Protein AF-0000000078791748 (afdb_homodimer)

Foldseek 3Di:
DDDVVVVVVVVVVVVVVVVVVVVCVVLVQFPCDDDDDRPRCVVSVCPPLVVCQQQAFCLVQFAAAAEDEQAAFLVRVVVSCVVVVHQKYFYAYPVQFTFFMGGPVQSVVCVPVPDDRRGGSNVSTGGPPPAAAAARSHHLVNVLVVCVVSVHFKHFHAHDPPGRHGGGMDGPVSSVVVVCVSVPD/DDDVVVVVVVVVVVVVVVVVVVCCVVLVQFPPDDDDDRPRCVVSVCPPLVVCQQQAFCLVQFAAAAEDEQAAFLVNVVVSCVVVVHQKYFYAYPVQFTFFMGGPVQSVVCVPVPDDRRGGSNVSTGGPPPAAAAARSHHLVNVLVVCVVSVHFKHFHAHDPPGRHGGGMDGPVSSVVVVCVSVPD

Nearest PDB structures (foldseek):
  3fv6-assembly1_B  TM=9.051E-01  e=1.891E-16  Bacillus subtilis
  3fhm-assembly2_B  TM=8.777E-01  e=1.687E-08  Agrobacterium fabrum str. C58
  3fhm-assembly2_C  TM=8.710E-01  e=1.472E-08  Agrobacterium fabrum str. C58
  1xkf-assembly1_B-2  TM=7.994E-01  e=4.629E-09  Mycobacterium tuberculosis
  1pvm-assembly1_A  TM=7.786E-01  e=3.112E-08  Thermoplasma acidophilum DSM 1728

InterPro domains:
  IPR000644 CBS domain [PF00571] (65-111)
  IPR000644 CBS domain [PF00571] (125-180)
  IPR000644 CBS domain [PS51371] (58-117)
  IPR000644 CBS domain [PS51371] (125-185)
  IPR000644 CBS domain [SM00116] (64-112)
  IPR000644 CBS domain [SM00116] (130-180)
  IPR013196 Helix-turn-helix, type 11 [PF08279] (2-38)
  IPR046342 CBS domain superfamily [G3DSA:3.10.580.10] (42-184)
  IPR046342 CBS domain superfamily [SSF54631] (54-181)
  IPR051257 Diverse Function CBS-Domain-Containing Protein [PTHR43080] (67-179)

Organism: Lacticaseibacillus rhamnosus (strain LMS2-1) (NCBI:txid525361)

Structure (mmCIF, N/CA/C/O backbone):
data_AF-0000000078791748-model_v1
#
loop_
_entity.id
_entity.type
_entity.pdbx_description
1 polymer 'CBS domain protein'
#
loop_
_atom_site.group_PDB
_atom_site.id
_atom_site.type_symbol
_atom_site.label_atom_id
_atom_site.label_alt_id
_atom_site.label_comp_id
_atom_site.label_asym_id
_atom_site.label_entity_id
_atom_site.label_seq_id
_atom_site.pdbx_PDB_ins_code
_atom_site.Cartn_x
_atom_site.Cartn_y
_atom_site.Cartn_z
_atom_site.occupancy
_atom_site.B_iso_or_equiv
_atom_site.auth_seq_id
_atom_site.auth_comp_id
_atom_site.auth_asym_id
_atom_site.auth_atom_id
_atom_site.pdbx_PDB_model_num
ATOM 1 N N . MET A 1 1 ? 9.703 60.875 47.125 1 31.23 1 MET A N 1
ATOM 2 C CA . MET A 1 1 ? 9.766 59.469 46.781 1 31.23 1 MET A CA 1
ATOM 3 C C . MET A 1 1 ? 9.117 59.219 45.438 1 31.23 1 MET A C 1
ATOM 5 O O . MET A 1 1 ? 8.672 58.094 45.156 1 31.23 1 MET A O 1
ATOM 9 N N . THR A 1 2 ? 9.062 60.281 44.469 1 29.27 2 THR A N 1
ATOM 10 C CA . THR A 1 2 ? 8.156 60.75 43.406 1 29.27 2 THR A CA 1
ATOM 11 C C . THR A 1 2 ? 8.281 59.906 42.156 1 29.27 2 THR A C 1
ATOM 13 O O . THR A 1 2 ? 7.406 59.094 41.875 1 29.27 2 THR A O 1
ATOM 16 N N . GLY A 1 3 ? 8.508 60.438 41.031 1 33.75 3 GLY A N 1
ATOM 17 C CA . GLY A 1 3 ? 8.297 60.312 39.594 1 33.75 3 GLY A CA 1
ATOM 18 C C . GLY A 1 3 ? 9.188 59.25 38.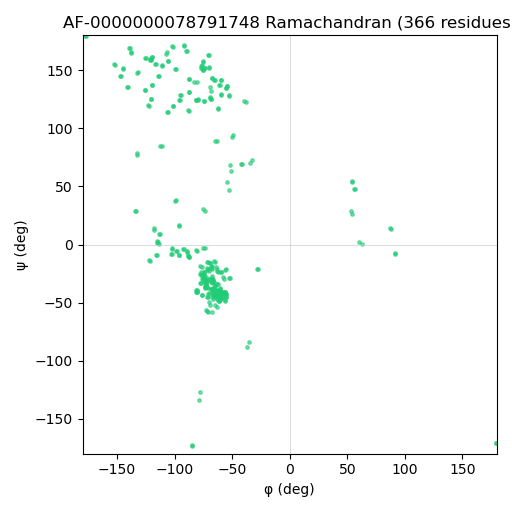969 1 33.75 3 GLY A C 1
ATOM 19 O O . GLY A 1 3 ? 8.922 58.812 37.844 1 33.75 3 GLY A O 1
ATOM 20 N N . GLU A 1 4 ? 10.359 58.969 39.531 1 38.94 4 GLU A N 1
ATOM 21 C CA . GLU A 1 4 ? 11.383 58.156 38.906 1 38.94 4 GLU A CA 1
ATOM 22 C C . GLU A 1 4 ? 11.047 56.656 39 1 38.94 4 GLU A C 1
ATOM 24 O O . GLU A 1 4 ? 11.578 55.844 38.281 1 38.94 4 GLU A O 1
ATOM 29 N N . MET A 1 5 ? 10.227 56.25 40.031 1 37.38 5 MET A N 1
ATOM 30 C CA . MET A 1 5 ? 9.977 54.812 40.219 1 37.38 5 MET A CA 1
ATOM 31 C C . MET A 1 5 ? 8.977 54.312 39.188 1 37.38 5 MET A C 1
ATOM 33 O O . MET A 1 5 ? 8.945 53.094 38.906 1 37.38 5 MET A O 1
ATOM 37 N N . LEU A 1 6 ? 8.125 55.25 38.719 1 35.69 6 LEU A N 1
ATOM 38 C CA . LEU A 1 6 ? 7.082 54.75 37.844 1 35.69 6 LEU A CA 1
ATOM 39 C C . LEU A 1 6 ? 7.656 54.406 36.469 1 35.69 6 LEU A C 1
ATOM 41 O O . LEU A 1 6 ? 7.133 53.531 35.75 1 35.69 6 LEU A O 1
ATOM 45 N N . ALA A 1 7 ? 8.797 55.094 36.094 1 38.94 7 ALA A N 1
ATOM 46 C CA . ALA A 1 7 ? 9.305 54.875 34.75 1 38.94 7 ALA A CA 1
ATOM 47 C C . ALA A 1 7 ? 9.953 53.5 34.594 1 38.94 7 ALA A C 1
ATOM 49 O O . ALA A 1 7 ? 9.891 52.906 33.531 1 38.94 7 ALA A O 1
ATOM 50 N N . THR A 1 8 ? 10.508 53.031 35.75 1 37.91 8 THR A N 1
ATOM 51 C CA . THR A 1 8 ? 11.242 51.781 35.594 1 37.91 8 THR A CA 1
ATOM 52 C C . THR A 1 8 ? 10.289 50.594 35.375 1 37.91 8 THR A C 1
ATOM 54 O O . THR A 1 8 ? 10.641 49.625 34.719 1 37.91 8 THR A O 1
ATOM 57 N N . GLN A 1 9 ? 9.125 50.75 35.969 1 36.44 9 GLN A N 1
ATOM 58 C CA . GLN A 1 9 ? 8.203 49.625 35.812 1 36.44 9 GLN A CA 1
ATOM 59 C C . GLN A 1 9 ? 7.598 49.594 34.406 1 36.44 9 GLN A C 1
ATOM 61 O O . GLN A 1 9 ? 7.277 48.5 33.875 1 36.44 9 GLN A O 1
ATOM 66 N N . LEU A 1 10 ? 7.469 50.844 33.812 1 35.91 10 LEU A N 1
ATOM 67 C CA . LEU A 1 10 ? 6.82 50.844 32.5 1 35.91 10 LEU A CA 1
ATOM 68 C C . LEU A 1 10 ? 7.762 50.312 31.422 1 35.91 10 LEU A C 1
ATOM 70 O O . LEU A 1 10 ? 7.312 49.875 30.375 1 35.91 10 LEU A O 1
ATOM 74 N N . LYS A 1 11 ? 9.109 50.5 31.609 1 35.03 11 LYS A N 1
ATOM 75 C CA . LYS A 1 11 ? 10.016 50.031 30.578 1 35.03 11 LYS A CA 1
ATOM 76 C C . LYS A 1 11 ? 10.031 48.5 30.516 1 35.03 11 LYS A C 1
ATOM 78 O O . LYS A 1 11 ? 10.43 47.906 29.516 1 35.03 11 LYS A O 1
ATOM 83 N N . ILE A 1 12 ? 9.812 47.938 31.703 1 35.72 12 ILE A N 1
ATOM 84 C CA . ILE A 1 12 ? 9.883 46.469 31.672 1 35.72 12 ILE A CA 1
ATOM 85 C C . ILE A 1 12 ? 8.695 45.906 30.891 1 35.72 12 ILE A C 1
ATOM 87 O O . ILE A 1 12 ? 8.805 44.875 30.219 1 35.72 12 ILE A O 1
ATOM 91 N N . SER A 1 13 ? 7.562 46.75 31 1 33.28 13 SER A N 1
ATOM 92 C CA . SER A 1 13 ? 6.391 46.156 30.359 1 33.28 13 SER A CA 1
ATOM 93 C C . SER A 1 13 ? 6.508 46.188 28.844 1 33.28 13 SER A C 1
ATOM 95 O O . SER A 1 13 ? 6.004 45.312 28.141 1 33.28 13 SER A O 1
ATOM 97 N N . LEU A 1 14 ? 7.172 47.25 28.359 1 33.5 14 LEU A N 1
ATOM 98 C CA . LEU A 1 14 ? 7.262 47.344 26.906 1 33.5 14 LEU A CA 1
ATOM 99 C C . LEU A 1 14 ? 8.242 46.312 26.359 1 33.5 14 LEU A C 1
ATOM 101 O O . LEU A 1 14 ? 8.062 45.812 25.234 1 33.5 14 LEU A O 1
ATOM 105 N N . ALA A 1 15 ? 9.32 46.031 27.047 1 35.62 15 ALA A N 1
ATOM 106 C CA . ALA A 1 15 ? 10.273 45.031 26.578 1 35.62 15 ALA A CA 1
ATOM 107 C C . ALA A 1 15 ? 9.625 43.656 26.516 1 35.62 15 ALA A C 1
ATOM 109 O O . ALA A 1 15 ? 9.93 42.844 25.641 1 35.62 15 ALA A O 1
ATOM 110 N N . THR A 1 16 ? 8.719 43.375 27.438 1 35.44 16 THR A N 1
ATOM 111 C CA . THR A 1 16 ? 8.055 42.062 27.422 1 35.44 16 THR A CA 1
ATOM 112 C C . THR A 1 16 ? 7.047 42 26.281 1 35.44 16 THR A C 1
ATOM 114 O O . THR A 1 16 ? 6.906 40.969 25.641 1 35.44 16 THR A O 1
ATOM 117 N N . ILE A 1 17 ? 6.461 43.219 26.016 1 34.91 17 ILE A N 1
ATOM 118 C CA . ILE A 1 17 ? 5.496 43.219 24.922 1 34.91 17 ILE A CA 1
ATOM 119 C C . ILE A 1 17 ? 6.23 43.094 23.594 1 34.91 17 ILE A C 1
ATOM 121 O O . ILE A 1 17 ? 5.781 42.375 22.688 1 34.91 17 ILE A O 1
ATOM 125 N N . ARG A 1 18 ? 7.418 43.719 23.469 1 37.56 18 ARG A N 1
ATOM 126 C CA . ARG A 1 18 ? 8.164 43.594 22.219 1 37.56 18 ARG A CA 1
ATOM 127 C C . ARG A 1 18 ? 8.68 42.156 22.047 1 37.56 18 ARG A C 1
ATOM 129 O O . ARG A 1 18 ? 8.859 41.688 20.906 1 37.56 18 ARG A O 1
ATOM 136 N N . ALA A 1 19 ? 8.984 41.469 23.156 1 35.47 19 ALA A N 1
ATOM 137 C CA . ALA A 1 19 ? 9.484 40.125 23.031 1 35.47 19 ALA A CA 1
ATOM 138 C C . ALA A 1 19 ? 8.414 39.188 22.469 1 35.47 19 ALA A C 1
ATOM 140 O O . ALA A 1 19 ? 8.719 38.25 21.719 1 35.47 19 ALA A O 1
ATOM 141 N N . ASP A 1 20 ? 7.164 39.5 22.781 1 38.03 20 ASP A N 1
ATOM 142 C CA . ASP A 1 20 ? 6.098 38.656 22.25 1 38.03 20 ASP A CA 1
ATOM 143 C C . ASP A 1 20 ? 5.887 38.906 20.766 1 38.03 20 ASP A C 1
ATOM 145 O O . ASP A 1 20 ? 5.648 37.938 20 1 38.03 20 ASP A O 1
ATOM 149 N N . LEU A 1 21 ? 6.039 40.156 20.312 1 40.28 21 LEU A N 1
ATOM 150 C CA . LEU A 1 21 ? 5.848 40.438 18.891 1 40.28 21 LEU A CA 1
ATOM 151 C C . LEU A 1 21 ? 7.027 39.906 18.078 1 40.28 21 LEU A C 1
ATOM 153 O O . LEU A 1 21 ? 6.859 39.5 16.922 1 40.28 21 LEU A O 1
ATOM 157 N N . ARG A 1 22 ? 8.266 39.969 18.562 1 39.03 22 ARG A N 1
ATOM 158 C CA . ARG A 1 22 ? 9.43 39.438 17.859 1 39.03 22 ARG A CA 1
ATOM 159 C C . ARG A 1 22 ? 9.328 37.906 17.719 1 39.03 22 ARG A C 1
ATOM 161 O O . ARG A 1 22 ? 9.766 37.344 16.703 1 39.03 22 ARG A O 1
ATOM 168 N N . LEU A 1 23 ? 8.758 37.188 18.75 1 39.44 23 LEU A N 1
ATOM 169 C CA . LEU A 1 23 ? 8.57 35.75 18.609 1 39.44 23 LEU A CA 1
ATOM 170 C C . LEU A 1 23 ? 7.543 35.438 17.531 1 39.44 23 LEU A C 1
ATOM 172 O O . LEU A 1 23 ? 7.73 34.5 16.734 1 39.44 23 LEU A O 1
ATOM 176 N N . LEU A 1 24 ? 6.531 36.219 17.422 1 40.06 24 LEU A N 1
ATOM 177 C CA . LEU A 1 24 ? 5.598 36.031 16.312 1 40.06 24 LEU A CA 1
ATOM 178 C C . LEU A 1 24 ? 6.266 36.375 14.984 1 40.06 24 LEU A C 1
ATOM 180 O O . LEU A 1 24 ? 5.992 35.719 13.969 1 40.06 24 LEU A O 1
ATOM 184 N N . THR A 1 25 ? 7.027 37.469 14.789 1 37.94 25 THR A N 1
ATOM 185 C CA . THR A 1 25 ? 7.754 37.781 13.562 1 37.94 25 THR A CA 1
ATOM 186 C C . THR A 1 25 ? 8.82 36.719 13.289 1 37.94 25 THR A C 1
ATOM 188 O O . THR A 1 25 ? 9.078 36.375 12.133 1 37.94 25 THR A O 1
ATOM 191 N N . THR A 1 26 ? 9.547 36.344 14.359 1 39.19 26 THR A N 1
ATOM 192 C CA . THR A 1 26 ? 10.539 35.312 14.109 1 39.19 26 THR A CA 1
ATOM 193 C C . THR A 1 26 ? 9.867 33.969 13.734 1 39.19 26 THR A C 1
ATOM 195 O O . THR A 1 26 ? 10.391 33.219 12.922 1 39.19 26 THR A O 1
ATOM 198 N N . VAL A 1 27 ? 8.812 33.625 14.508 1 41.84 27 VAL A N 1
ATOM 199 C CA . VAL A 1 27 ? 8.203 32.375 14.117 1 41.84 27 VAL A CA 1
ATOM 200 C C . VAL A 1 27 ? 7.371 32.562 12.852 1 41.84 27 VAL A C 1
ATOM 202 O O . VAL A 1 27 ? 6.711 31.641 12.383 1 41.84 27 VAL A O 1
ATOM 205 N N . GLY A 1 28 ? 7.77 33.562 11.906 1 38.94 28 GLY A N 1
ATOM 206 C CA . GLY A 1 28 ? 7.297 33.844 10.555 1 38.94 28 GLY A CA 1
ATOM 207 C C . GLY A 1 28 ? 5.82 34.188 10.5 1 38.94 28 GLY A C 1
ATOM 208 O O . GLY A 1 28 ? 5.199 34.094 9.438 1 38.94 28 GLY A O 1
ATOM 209 N N . ILE A 1 29 ? 5.199 34.219 11.656 1 42.88 29 ILE A N 1
ATOM 210 C CA . ILE A 1 29 ? 3.764 34.469 11.586 1 42.88 29 ILE A CA 1
ATOM 211 C C . ILE A 1 29 ? 3.512 35.906 11.148 1 42.88 29 ILE A C 1
ATOM 213 O O . ILE A 1 29 ? 2.582 36.156 10.383 1 42.88 29 ILE A O 1
ATOM 217 N N . LEU A 1 30 ? 4.027 36.812 11.695 1 34.88 30 LEU A N 1
ATOM 218 C CA . LEU A 1 30 ? 3.676 38.219 11.422 1 34.88 30 LEU A CA 1
ATOM 219 C C . LEU A 1 30 ? 4.82 38.938 10.719 1 34.88 30 LEU A C 1
ATOM 221 O O . LEU A 1 30 ? 5.973 38.844 11.148 1 34.88 30 LEU A O 1
ATOM 225 N N . ASP A 1 31 ? 4.953 38.844 9.281 1 38.06 31 ASP A N 1
ATOM 226 C CA . ASP A 1 31 ? 5.84 39.812 8.656 1 38.06 31 ASP A CA 1
ATOM 227 C C . ASP A 1 31 ? 5.312 41.25 8.859 1 38.06 31 ASP A C 1
ATOM 229 O O . ASP A 1 31 ? 4.172 41.562 8.508 1 38.06 31 ASP A O 1
ATOM 233 N N . ALA A 1 32 ? 5.676 41.781 9.836 1 34.94 32 ALA A N 1
ATOM 234 C CA . ALA A 1 32 ? 5.328 43.156 10.148 1 34.94 32 ALA A CA 1
ATOM 235 C C . ALA A 1 32 ? 5.645 44.094 8.977 1 34.94 32 ALA A C 1
ATOM 237 O O . ALA A 1 32 ? 6.812 44.344 8.664 1 34.94 32 ALA A O 1
ATOM 238 N N . ARG A 1 33 ? 4.996 43.969 7.723 1 38.34 33 ARG A N 1
ATOM 239 C CA . ARG A 1 33 ? 5.281 45.156 6.91 1 38.34 33 ARG A CA 1
ATOM 240 C C . ARG A 1 33 ? 4.605 46.406 7.488 1 38.34 33 ARG A C 1
ATOM 242 O O . ARG A 1 33 ? 3.541 46.281 8.109 1 38.34 33 ARG A O 1
ATOM 249 N N . PRO A 1 34 ? 5.25 47.5 7.645 1 34.22 34 PRO A N 1
ATOM 250 C CA . PRO A 1 34 ? 4.73 48.75 8.195 1 34.22 34 PRO A CA 1
ATOM 251 C C . PRO A 1 34 ? 3.273 49 7.816 1 34.22 34 PRO A C 1
ATOM 253 O O . PRO A 1 34 ? 2.461 49.375 8.672 1 34.22 34 PRO A O 1
ATOM 256 N N . LYS A 1 35 ? 2.992 49.562 6.652 1 35.81 35 LYS A N 1
ATOM 257 C CA . LYS A 1 35 ? 1.762 50.281 6.359 1 35.81 35 LYS A CA 1
ATOM 258 C C . LYS A 1 35 ? 0.569 49.344 6.27 1 35.81 35 LYS A C 1
ATOM 260 O O . LYS A 1 35 ? -0.583 49.781 6.285 1 35.81 35 LYS A O 1
ATOM 265 N N . VAL A 1 36 ? 0.631 48.344 5.363 1 36.31 36 VAL A N 1
ATOM 266 C CA . VAL A 1 36 ? -0.589 47.719 4.879 1 36.31 36 VAL A CA 1
ATOM 267 C C . VAL A 1 36 ? -1.131 46.75 5.938 1 36.31 36 VAL A C 1
ATOM 269 O O . VAL A 1 36 ? -0.394 46.344 6.824 1 36.31 36 VAL A O 1
ATOM 272 N N . GLY A 1 37 ? -2.512 46.5 5.938 1 30.31 37 GLY A N 1
ATOM 273 C CA . GLY A 1 37 ? -3.432 45.656 6.691 1 30.31 37 GLY A CA 1
ATOM 274 C C . GLY A 1 37 ? -2.854 44.281 7.035 1 30.31 37 GLY A C 1
ATOM 275 O O . GLY A 1 37 ? -1.895 43.844 6.406 1 30.31 37 GLY A O 1
ATOM 276 N N . TYR A 1 38 ? -2.834 44 8.289 1 33.66 38 TYR A N 1
ATOM 277 C CA . TYR A 1 38 ? -2.432 42.719 8.883 1 33.66 38 TYR A CA 1
ATOM 278 C C . TYR A 1 38 ? -2.982 41.562 8.078 1 33.66 38 TYR A C 1
ATOM 280 O O . TYR A 1 38 ? -4.199 41.406 7.922 1 33.66 38 TYR A O 1
ATOM 288 N N . ALA A 1 39 ? -2.436 41.375 6.848 1 32.38 39 ALA A N 1
ATOM 289 C CA . ALA A 1 39 ? -2.852 40.156 6.18 1 32.38 39 ALA A CA 1
ATOM 290 C C . ALA A 1 39 ? -2.688 38.938 7.102 1 32.38 39 ALA A C 1
ATOM 292 O O . ALA A 1 39 ? -1.618 38.719 7.68 1 32.38 39 ALA A O 1
ATOM 293 N N . TYR A 1 40 ? -3.789 38.594 7.832 1 33.84 40 TYR A N 1
ATOM 294 C CA . TYR A 1 40 ? -3.881 37.344 8.57 1 33.84 40 TYR A CA 1
ATOM 295 C C . TYR A 1 40 ? -3.168 36.219 7.832 1 33.84 40 TYR A C 1
ATOM 297 O O . TYR A 1 40 ? -3.549 35.875 6.715 1 33.84 40 TYR A O 1
ATOM 305 N N . GLN A 1 41 ? -1.93 36.25 7.77 1 35.53 41 GLN A N 1
ATOM 306 C CA . GLN A 1 41 ? -1.266 35.062 7.215 1 35.53 41 GLN A CA 1
ATOM 307 C C . GLN A 1 41 ? -1.69 33.812 7.945 1 35.53 41 GLN A C 1
ATOM 309 O O . GLN A 1 41 ? -1.223 33.531 9.055 1 35.53 41 GLN A O 1
ATOM 314 N N . GLY A 1 42 ? -2.965 33.531 8.062 1 38.56 42 GLY A N 1
ATOM 315 C CA . GLY A 1 42 ? -3.453 32.219 8.445 1 38.56 42 GLY A CA 1
ATOM 316 C C . GLY A 1 42 ? -2.504 31.094 8.07 1 38.56 42 GLY A C 1
ATOM 317 O O . GLY A 1 42 ? -2.719 29.938 8.453 1 38.56 42 GLY A O 1
ATOM 318 N N . ALA A 1 43 ? -1.645 31.359 7.125 1 40.03 43 ALA A N 1
ATOM 319 C CA . ALA A 1 43 ? -0.771 30.297 6.633 1 40.03 43 ALA A CA 1
ATOM 320 C C . ALA A 1 43 ? 0.367 30.016 7.613 1 40.03 43 ALA A C 1
ATOM 322 O O . ALA A 1 43 ? 1.028 28.984 7.535 1 40.03 43 ALA A O 1
ATOM 323 N N . SER A 1 44 ? 0.715 30.828 8.492 1 40.56 44 SER A N 1
ATOM 324 C CA . SER A 1 44 ? 1.966 30.656 9.219 1 40.56 44 SER A CA 1
ATOM 325 C C . SER A 1 44 ? 1.812 29.625 10.344 1 40.56 44 SER A C 1
ATOM 327 O O . SER A 1 44 ? 2.779 28.969 10.719 1 40.56 44 SER A O 1
ATOM 329 N N . VAL A 1 45 ? 0.715 29.594 11.062 1 40.31 45 VAL A N 1
ATOM 330 C CA . VAL A 1 45 ? 0.589 28.625 12.148 1 40.31 45 VAL A CA 1
ATOM 331 C C . VAL A 1 45 ? 0.786 27.219 11.602 1 40.31 45 VAL A C 1
ATOM 333 O O . VAL A 1 45 ? 1.004 26.266 12.359 1 40.31 45 VAL A O 1
ATOM 336 N N . LEU A 1 46 ? 0.441 27 10.344 1 45.84 46 LEU A N 1
ATOM 337 C CA . LEU A 1 46 ? 0.706 25.703 9.758 1 45.84 46 LEU A CA 1
ATOM 338 C C . LEU A 1 46 ? 2.186 25.344 9.859 1 45.84 46 LEU A C 1
ATOM 340 O O . LEU A 1 46 ? 2.547 24.156 9.883 1 45.84 46 LEU A O 1
ATOM 344 N N . SER A 1 47 ? 3.053 26.312 10.016 1 47.69 47 SER A N 1
ATOM 345 C CA . SER A 1 47 ? 4.473 26.141 9.734 1 47.69 47 SER A CA 1
ATOM 346 C C . SER A 1 47 ? 5.184 25.453 10.891 1 47.69 47 SER A C 1
ATOM 348 O O . SER A 1 47 ? 6.062 24.609 10.672 1 47.69 47 SER A O 1
ATOM 350 N N . VAL A 1 48 ? 4.824 25.797 12.125 1 47.06 48 VAL A N 1
ATOM 351 C CA . VAL A 1 48 ? 5.691 25.312 13.195 1 47.06 48 VAL A CA 1
ATOM 352 C C . VAL A 1 48 ? 5.488 23.812 13.375 1 47.06 48 VAL A C 1
ATOM 354 O O . VAL A 1 48 ? 6.457 23.047 13.438 1 47.06 48 VAL A O 1
ATOM 357 N N . ASP A 1 49 ? 4.137 23.438 13.641 1 51.06 49 ASP A N 1
ATOM 358 C CA . ASP A 1 49 ? 3.893 22.031 13.953 1 51.06 49 ASP A CA 1
ATOM 359 C C . ASP A 1 49 ? 4.16 21.141 12.734 1 51.06 49 ASP A C 1
ATOM 361 O O . ASP A 1 49 ? 4.691 20.047 12.867 1 51.06 49 ASP A O 1
ATOM 365 N N . ASN A 1 50 ? 3.986 21.766 11.602 1 58.06 50 ASN A N 1
ATOM 366 C CA . ASN A 1 50 ? 4.418 21.031 10.414 1 58.06 50 ASN A CA 1
ATOM 367 C C . ASN A 1 50 ? 5.941 20.969 10.328 1 58.06 50 ASN A C 1
ATOM 369 O O . ASN A 1 50 ? 6.492 20 9.781 1 58.06 50 ASN A O 1
ATOM 373 N N . ASP A 1 51 ? 6.551 21.922 11.016 1 61.19 51 ASP A N 1
ATOM 374 C CA . ASP A 1 51 ? 8.008 21.891 11.016 1 61.19 51 ASP A CA 1
ATOM 375 C C . ASP A 1 51 ? 8.539 20.641 11.695 1 61.19 51 ASP A C 1
ATOM 377 O O . ASP A 1 51 ? 9.531 20.047 11.25 1 61.19 51 ASP A O 1
ATOM 381 N N . ALA A 1 52 ? 7.812 20.328 12.766 1 64.5 52 ALA A N 1
ATOM 382 C CA . ALA A 1 52 ? 8.25 19.109 13.438 1 64.5 52 ALA A CA 1
ATOM 383 C C . ALA A 1 52 ? 8.094 17.891 12.523 1 64.5 52 ALA A C 1
ATOM 385 O O . ALA A 1 52 ? 8.992 17.047 12.445 1 64.5 52 ALA A O 1
ATOM 386 N N . LEU A 1 53 ? 7.047 17.844 11.805 1 69.25 53 LEU A N 1
ATOM 387 C CA . LEU A 1 53 ? 6.855 16.719 10.898 1 69.25 53 LEU A CA 1
ATOM 388 C C . LEU A 1 53 ? 7.887 16.734 9.773 1 69.25 53 LEU A C 1
ATOM 390 O O . LEU A 1 53 ? 8.391 15.688 9.375 1 69.25 53 LEU A O 1
ATOM 394 N N . PHE A 1 54 ? 8.203 17.953 9.492 1 75.44 54 PHE A N 1
ATOM 395 C CA . PHE A 1 54 ? 9.133 18.094 8.375 1 75.44 54 PHE A CA 1
ATOM 396 C C . PHE A 1 54 ? 10.547 17.703 8.789 1 75.44 54 PHE A C 1
ATOM 398 O O . PHE A 1 54 ? 11.328 17.234 7.969 1 75.44 54 PHE A O 1
ATOM 405 N N . ASN A 1 55 ? 10.781 17.797 10.031 1 86.31 55 ASN A N 1
ATOM 406 C CA . ASN A 1 55 ? 12.18 17.625 10.43 1 86.31 55 ASN A CA 1
ATOM 407 C C . ASN A 1 55 ? 12.375 16.375 11.266 1 86.31 55 ASN A C 1
ATOM 409 O O . ASN A 1 55 ? 13.492 16.047 11.656 1 86.31 55 ASN A O 1
ATOM 413 N N . THR A 1 56 ? 11.367 15.656 11.469 1 93.88 56 THR A N 1
ATOM 414 C CA . THR A 1 56 ? 11.453 14.438 12.273 1 93.88 56 THR A CA 1
ATOM 415 C C . THR A 1 56 ? 12.148 13.328 11.492 1 93.88 56 THR A C 1
ATOM 417 O O . THR A 1 56 ? 11.734 12.992 10.375 1 93.88 56 THR A O 1
ATOM 420 N N . PRO A 1 57 ? 13.234 12.789 12.062 1 97.38 57 PRO A N 1
ATOM 421 C CA . PRO A 1 57 ? 13.906 11.68 11.383 1 97.38 57 PRO A CA 1
ATOM 422 C C . PRO A 1 57 ? 13.094 10.391 11.406 1 97.38 57 PRO A C 1
ATOM 424 O O . PRO A 1 57 ? 12.375 10.133 12.383 1 97.38 57 PRO A O 1
ATOM 427 N N . ILE A 1 58 ? 13.273 9.531 10.406 1 98.06 58 ILE A N 1
ATOM 428 C CA . ILE A 1 58 ? 12.547 8.273 10.336 1 98.06 58 ILE A CA 1
ATOM 429 C C . ILE A 1 58 ? 13.062 7.316 11.414 1 98.06 58 ILE A C 1
ATOM 431 O O . ILE A 1 58 ? 12.414 6.309 11.719 1 98.06 58 ILE A O 1
ATOM 435 N N . ALA A 1 59 ? 14.203 7.605 11.984 1 97.75 59 ALA A N 1
ATOM 436 C CA . ALA A 1 59 ? 14.742 6.805 13.078 1 97.75 59 ALA A CA 1
ATOM 437 C C . ALA A 1 59 ? 13.719 6.625 14.195 1 97.75 59 ALA A C 1
ATOM 439 O O . ALA A 1 59 ? 13.695 5.594 14.867 1 97.75 59 ALA A O 1
ATOM 440 N N . LYS A 1 60 ? 12.836 7.555 14.367 1 96.69 60 LYS A N 1
ATOM 441 C CA . LYS A 1 60 ? 11.844 7.547 15.438 1 96.69 60 LYS A CA 1
ATOM 442 C C . LYS A 1 60 ? 10.781 6.48 15.195 1 96.69 60 LYS A C 1
ATOM 444 O O . LYS A 1 60 ? 10.086 6.062 16.125 1 96.69 60 LYS A O 1
ATOM 449 N N . ILE A 1 61 ? 10.656 6.062 13.938 1 97.62 61 ILE A N 1
ATOM 450 C CA . ILE A 1 61 ? 9.578 5.117 13.656 1 97.62 61 ILE A CA 1
ATOM 451 C C . ILE A 1 61 ? 10.117 3.975 12.797 1 97.62 61 ILE A C 1
ATOM 453 O O . ILE A 1 61 ? 9.383 3.414 11.977 1 97.62 61 ILE A O 1
ATOM 457 N N . LEU A 1 62 ? 11.312 3.658 12.898 1 97.75 62 LEU A N 1
ATOM 458 C CA . LEU A 1 62 ? 11.977 2.619 12.125 1 97.75 62 LEU A CA 1
ATOM 459 C C . LEU A 1 62 ? 11.406 1.244 12.453 1 97.75 62 LEU A C 1
ATOM 461 O O . LEU A 1 62 ? 11.133 0.944 13.617 1 97.75 62 LEU A O 1
ATOM 465 N N . LEU A 1 63 ? 11.281 0.418 11.43 1 98.19 63 LEU A N 1
ATOM 466 C CA . LEU A 1 63 ? 10.844 -0.964 11.602 1 98.19 63 LEU A CA 1
ATOM 467 C C . LEU A 1 63 ? 11.992 -1.932 11.312 1 98.19 63 LEU A C 1
ATOM 469 O O . LEU A 1 63 ? 12.898 -1.61 10.547 1 98.19 63 LEU A O 1
ATOM 473 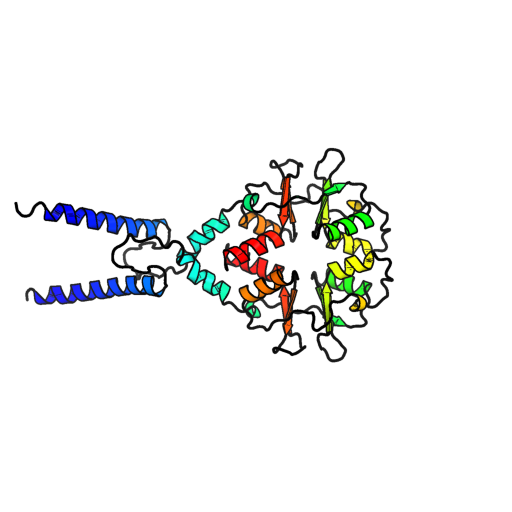N N . PRO A 1 64 ? 11.938 -3.07 11.891 1 97.38 64 PRO A N 1
ATOM 474 C CA . PRO A 1 64 ? 12.922 -4.082 11.508 1 97.38 64 PRO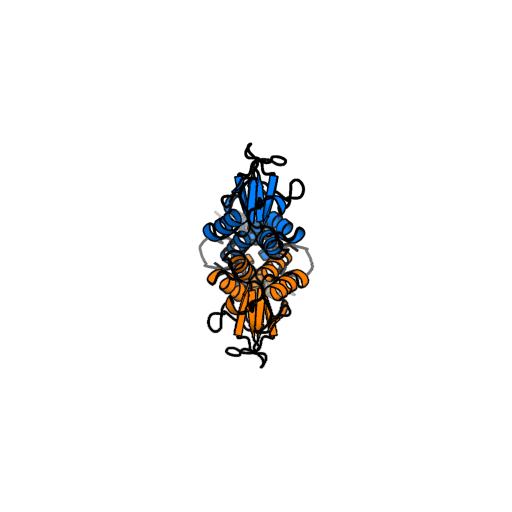 A CA 1
ATOM 475 C C . PRO A 1 64 ? 12.742 -4.574 10.078 1 97.38 64 PRO A C 1
ATOM 477 O O . PRO A 1 64 ? 11.609 -4.711 9.609 1 97.38 64 PRO A O 1
ATOM 480 N N . PRO A 1 65 ? 13.766 -4.836 9.422 1 96.06 65 PRO A N 1
ATOM 481 C CA . PRO A 1 65 ? 13.641 -5.359 8.055 1 96.06 65 PRO A CA 1
ATOM 482 C C . PRO A 1 65 ? 13.195 -6.816 8.023 1 96.06 65 PRO A C 1
ATOM 484 O O . PRO A 1 65 ? 13.367 -7.543 9.008 1 96.06 65 PRO A O 1
ATOM 487 N N . THR A 1 66 ? 12.555 -7.215 7.031 1 98.25 66 THR A N 1
ATOM 488 C CA . THR A 1 66 ? 12.266 -8.609 6.73 1 98.25 66 THR A CA 1
ATOM 489 C C . THR A 1 66 ? 13.125 -9.102 5.566 1 98.25 66 THR A C 1
ATOM 491 O O . THR A 1 66 ? 12.93 -8.688 4.426 1 98.25 66 THR A O 1
ATOM 494 N N . GLU A 1 67 ? 13.984 -10.016 5.867 1 98.44 67 GLU A N 1
ATOM 495 C CA . GLU A 1 67 ? 15.031 -10.359 4.906 1 98.44 67 GLU A CA 1
ATOM 496 C C . GLU A 1 67 ? 14.891 -11.812 4.445 1 98.44 67 GLU A C 1
ATOM 498 O O . GLU A 1 67 ? 14.344 -12.648 5.164 1 98.44 67 GLU A O 1
ATOM 503 N N . ILE A 1 68 ? 15.398 -12.086 3.285 1 98.69 68 ILE A N 1
ATOM 504 C CA . ILE A 1 68 ? 15.531 -13.445 2.773 1 98.69 68 ILE A CA 1
ATOM 505 C C . ILE A 1 68 ? 16.891 -13.609 2.096 1 98.69 68 ILE A C 1
ATOM 507 O O . ILE A 1 68 ? 17.578 -12.617 1.812 1 98.69 68 ILE A O 1
ATOM 511 N N . LYS A 1 69 ? 17.188 -14.836 1.903 1 98.44 69 LYS A N 1
ATOM 512 C CA . LYS A 1 69 ? 18.422 -15.156 1.18 1 98.44 69 LYS A CA 1
ATOM 513 C C . LYS A 1 69 ? 18.172 -15.234 -0.323 1 98.44 69 LYS A C 1
ATOM 515 O O . LYS A 1 69 ? 17.031 -15.352 -0.76 1 98.44 69 LYS A O 1
ATOM 520 N N . LEU A 1 70 ? 19.25 -15.242 -1.044 1 98.12 70 LEU A N 1
ATOM 521 C CA . LEU A 1 70 ? 19.203 -15.328 -2.5 1 98.12 70 LEU A CA 1
ATOM 522 C C . LEU A 1 70 ? 18.578 -16.641 -2.941 1 98.12 70 LEU A C 1
ATOM 524 O O . LEU A 1 70 ? 17.969 -16.719 -4.008 1 98.12 70 LEU A O 1
ATOM 528 N N . THR A 1 71 ? 18.609 -17.641 -2.105 1 97.19 71 THR A N 1
ATOM 529 C CA . THR A 1 71 ? 18.219 -18.984 -2.492 1 97.19 71 THR A CA 1
ATOM 530 C C . THR A 1 71 ? 16.781 -19.281 -2.057 1 97.19 71 THR A C 1
ATOM 532 O O . THR A 1 71 ? 16.234 -20.344 -2.363 1 97.19 71 THR A O 1
ATOM 535 N N . THR A 1 72 ? 16.203 -18.359 -1.337 1 97.5 72 THR A N 1
ATOM 536 C CA . THR A 1 72 ? 14.836 -18.562 -0.858 1 97.5 72 THR A CA 1
ATOM 537 C C . THR A 1 72 ? 13.875 -18.75 -2.027 1 97.5 72 THR A C 1
ATOM 539 O O . THR A 1 72 ? 13.891 -17.984 -2.984 1 97.5 72 THR A O 1
ATOM 542 N N . SER A 1 73 ? 13.062 -19.797 -2.014 1 95.06 73 SER A N 1
ATOM 543 C CA . SER A 1 73 ? 12.117 -20.062 -3.092 1 95.06 73 SER A CA 1
ATOM 544 C C . SER A 1 73 ? 10.984 -19.047 -3.098 1 95.06 73 SER A C 1
ATOM 546 O O . SER A 1 73 ? 10.734 -18.391 -2.086 1 95.06 73 SER A O 1
ATOM 548 N N . MET A 1 74 ? 10.273 -18.953 -4.195 1 94.38 74 MET A N 1
ATOM 549 C CA . MET A 1 74 ? 9.117 -18.062 -4.297 1 94.38 74 MET A CA 1
ATOM 550 C C . MET A 1 74 ? 8.039 -18.469 -3.293 1 94.38 74 MET A C 1
ATOM 552 O O . MET A 1 74 ? 7.426 -17.594 -2.664 1 94.38 74 MET A O 1
ATOM 556 N N . GLU A 1 75 ? 7.824 -19.734 -3.17 1 92.38 75 GLU A N 1
ATOM 557 C CA . GLU A 1 75 ? 6.832 -20.219 -2.213 1 92.38 75 GLU A CA 1
ATOM 558 C C . GLU A 1 75 ? 7.176 -19.781 -0.792 1 92.38 75 GLU A C 1
ATOM 560 O O . GLU A 1 75 ? 6.309 -19.297 -0.066 1 92.38 75 GLU A O 1
ATOM 565 N N . GLU A 1 76 ? 8.414 -19.938 -0.404 1 95.5 76 GLU A N 1
ATOM 566 C CA . GLU A 1 76 ? 8.859 -19.516 0.924 1 95.5 76 GLU A CA 1
ATOM 567 C C . GLU A 1 76 ? 8.781 -18.016 1.09 1 95.5 76 GLU A C 1
ATOM 569 O O . GLU A 1 76 ? 8.445 -17.516 2.168 1 95.5 76 GLU A O 1
ATOM 574 N N . ALA A 1 77 ? 9.148 -17.312 0.041 1 97.06 77 ALA A N 1
ATOM 575 C CA . ALA A 1 77 ? 9.086 -15.852 0.073 1 97.06 77 ALA A CA 1
ATOM 576 C C . ALA A 1 77 ? 7.656 -15.375 0.319 1 97.06 77 ALA A C 1
ATOM 578 O O . ALA A 1 77 ? 7.426 -14.508 1.17 1 97.06 77 ALA A O 1
ATOM 579 N N . VAL A 1 78 ? 6.691 -15.961 -0.379 1 95.38 78 VAL A N 1
ATOM 580 C CA . VAL A 1 78 ? 5.289 -15.594 -0.221 1 95.38 78 VAL A CA 1
ATOM 581 C C . VAL A 1 78 ? 4.828 -15.914 1.197 1 95.38 78 VAL A C 1
ATOM 583 O O . VAL A 1 78 ? 4.152 -15.102 1.836 1 95.38 78 VAL A O 1
ATOM 586 N N . THR A 1 79 ? 5.203 -17.062 1.646 1 95.06 79 THR A N 1
ATOM 587 C CA . THR A 1 79 ? 4.863 -17.469 3.006 1 95.06 79 THR A CA 1
ATOM 588 C C . THR A 1 79 ? 5.406 -16.469 4.02 1 95.06 79 THR A C 1
ATOM 590 O O . THR A 1 79 ? 4.695 -16.062 4.941 1 95.06 79 THR A O 1
ATOM 593 N 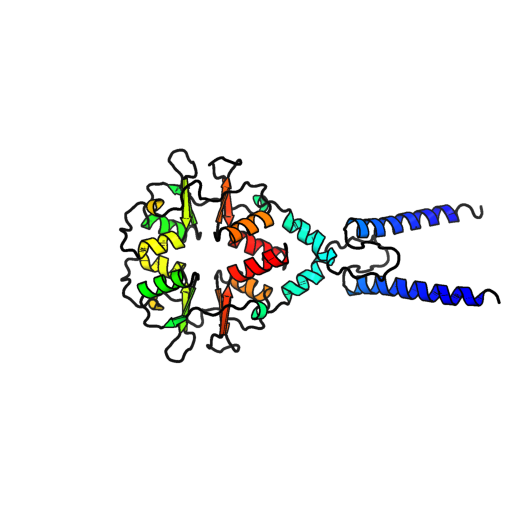N . LYS A 1 80 ? 6.613 -16.062 3.828 1 97.44 80 LYS A N 1
ATOM 594 C CA . LYS A 1 80 ? 7.238 -15.102 4.734 1 97.44 80 LYS A CA 1
ATOM 595 C C . LYS A 1 80 ? 6.543 -13.742 4.672 1 97.44 80 LYS A C 1
ATOM 597 O O . LYS A 1 80 ? 6.348 -13.094 5.699 1 97.44 80 LYS A O 1
ATOM 602 N N . LEU A 1 81 ? 6.18 -13.328 3.479 1 97.31 81 LEU A N 1
ATOM 603 C CA . LEU A 1 81 ? 5.449 -12.078 3.316 1 97.31 81 LEU A CA 1
ATOM 604 C C . LEU A 1 81 ? 4.176 -12.086 4.16 1 97.31 81 LEU A C 1
ATOM 606 O O . LEU A 1 81 ? 3.896 -11.117 4.875 1 97.31 81 LEU A O 1
ATOM 610 N N . PHE A 1 82 ? 3.463 -13.141 4.125 1 95.19 82 PHE A N 1
ATOM 611 C CA . PHE A 1 82 ? 2.178 -13.219 4.809 1 95.19 82 PHE A CA 1
ATOM 612 C C . PHE A 1 82 ? 2.373 -13.391 6.309 1 95.19 82 PHE A C 1
ATOM 614 O O . PHE A 1 82 ? 1.682 -12.75 7.105 1 95.19 82 PHE A O 1
ATOM 621 N N . LEU A 1 83 ? 3.328 -14.281 6.703 1 96.25 83 LEU A N 1
ATOM 622 C CA . LEU A 1 83 ? 3.59 -14.523 8.117 1 96.25 83 LEU A CA 1
ATOM 623 C C . LEU A 1 83 ? 4.051 -13.242 8.805 1 96.25 83 LEU A C 1
ATOM 625 O O . LEU A 1 83 ? 3.623 -12.953 9.93 1 96.25 83 LEU A O 1
ATOM 629 N N . ALA A 1 84 ? 4.875 -12.469 8.125 1 97.12 84 ALA A N 1
ATOM 630 C CA . ALA A 1 84 ? 5.426 -11.25 8.711 1 97.12 84 ALA A CA 1
ATOM 631 C C . ALA A 1 84 ? 4.496 -10.062 8.484 1 97.12 84 ALA A C 1
ATOM 633 O O . ALA A 1 84 ? 4.699 -8.992 9.055 1 97.12 84 ALA A O 1
ATOM 634 N N . ASP A 1 85 ? 3.455 -10.227 7.621 1 95.38 85 ASP A N 1
ATOM 635 C CA . ASP A 1 85 ? 2.506 -9.188 7.246 1 95.38 85 ASP A CA 1
ATOM 636 C C . ASP A 1 85 ? 3.229 -7.945 6.727 1 95.38 85 ASP A C 1
ATOM 638 O O . ASP A 1 85 ? 3.008 -6.84 7.223 1 95.38 85 ASP A O 1
ATOM 642 N N . VAL A 1 86 ? 4.066 -8.219 5.73 1 96.94 86 VAL A N 1
ATOM 643 C CA . VAL A 1 86 ? 4.805 -7.133 5.102 1 96.94 86 VAL A CA 1
ATOM 644 C C . VAL A 1 86 ? 4.562 -7.148 3.594 1 96.94 86 VAL A C 1
ATOM 646 O O . VAL A 1 86 ? 4.152 -8.172 3.035 1 96.94 86 VAL A O 1
ATOM 649 N N . GLY A 1 87 ? 4.844 -5.977 2.932 1 96.38 87 GLY A N 1
ATOM 650 C CA . GLY A 1 87 ? 4.605 -5.844 1.503 1 96.38 87 GLY A CA 1
ATOM 651 C C . GLY A 1 87 ? 5.844 -6.098 0.664 1 96.38 87 GLY A C 1
ATOM 652 O O . GLY A 1 87 ? 5.762 -6.172 -0.564 1 96.38 87 GLY A O 1
ATOM 653 N N . SER A 1 88 ? 6.992 -6.211 1.369 1 97.88 88 SER A N 1
ATOM 654 C CA . SER A 1 88 ? 8.227 -6.422 0.627 1 97.88 88 SER A CA 1
ATOM 655 C C . SER A 1 88 ? 9.25 -7.18 1.466 1 97.88 88 SER A C 1
ATOM 657 O O . SER A 1 88 ? 9.156 -7.215 2.695 1 97.88 88 SER A O 1
ATOM 659 N N . LEU A 1 89 ? 10.133 -7.852 0.782 1 98.75 89 LEU A N 1
ATOM 660 C CA . LEU A 1 89 ? 11.258 -8.586 1.356 1 98.75 89 LEU A CA 1
ATOM 661 C C . LEU A 1 89 ? 12.586 -8.039 0.841 1 98.75 89 LEU A C 1
ATOM 663 O O . LEU A 1 89 ? 12.711 -7.711 -0.341 1 98.75 89 LEU A O 1
ATOM 667 N N . TYR A 1 90 ? 13.484 -7.918 1.726 1 98.81 90 TYR A N 1
ATOM 668 C CA . TYR A 1 90 ? 14.828 -7.492 1.348 1 98.81 90 TYR A CA 1
ATOM 669 C C . TYR A 1 90 ? 15.734 -8.695 1.125 1 98.81 90 TYR A C 1
ATOM 671 O O . TYR A 1 90 ? 15.836 -9.578 1.981 1 98.81 90 TYR A O 1
ATOM 679 N N . VAL A 1 91 ? 16.406 -8.766 0.016 1 98.88 91 VAL A N 1
ATOM 680 C CA . VAL A 1 91 ? 17.266 -9.891 -0.337 1 98.88 91 VAL A CA 1
ATOM 681 C C . VAL A 1 91 ? 18.703 -9.586 0.041 1 98.88 91 VAL A C 1
ATOM 683 O O . VAL A 1 91 ? 19.266 -8.578 -0.395 1 98.88 91 VAL A O 1
ATOM 686 N N . LEU A 1 92 ? 19.281 -10.453 0.836 1 98.5 92 LEU A N 1
ATOM 687 C CA . LEU A 1 92 ? 20.656 -10.289 1.262 1 98.5 92 LEU A CA 1
ATOM 688 C C . LEU A 1 92 ? 21.531 -11.406 0.691 1 98.5 92 LEU A C 1
ATOM 690 O O . LEU A 1 92 ? 21.094 -12.547 0.558 1 98.5 92 LEU A O 1
ATOM 694 N N . ASP A 1 93 ? 22.734 -11.078 0.379 1 97.88 93 ASP A N 1
ATOM 695 C CA . ASP A 1 93 ? 23.672 -12.117 -0.023 1 97.88 93 ASP A CA 1
ATOM 696 C C . ASP A 1 93 ? 24.328 -12.766 1.194 1 97.88 93 ASP A C 1
ATOM 698 O O . ASP A 1 93 ? 23.922 -12.516 2.33 1 97.88 93 ASP A O 1
ATOM 702 N N . ASP A 1 94 ? 25.281 -13.617 0.958 1 96.94 94 ASP A N 1
ATOM 703 C CA . ASP A 1 94 ? 25.891 -14.414 2.018 1 96.94 94 ASP A CA 1
ATOM 704 C C . ASP A 1 94 ? 26.688 -13.539 2.979 1 96.94 94 ASP A C 1
ATOM 706 O O . ASP A 1 94 ? 26.953 -13.938 4.113 1 96.94 94 ASP A O 1
ATOM 710 N N . ASP A 1 95 ? 27.062 -12.312 2.596 1 95.88 95 ASP A N 1
ATOM 711 C CA . ASP A 1 95 ? 27.828 -11.391 3.434 1 95.88 95 ASP A CA 1
ATOM 712 C C . ASP A 1 95 ? 26.906 -10.469 4.223 1 95.88 95 ASP A C 1
ATOM 714 O O . ASP A 1 95 ? 27.375 -9.602 4.961 1 95.88 95 ASP A O 1
ATOM 718 N N . GLY A 1 96 ? 25.641 -10.57 4 1 96.12 96 GLY A N 1
ATOM 719 C CA . GLY A 1 96 ? 24.672 -9.742 4.695 1 96.12 96 GLY A CA 1
ATOM 720 C C . GLY A 1 96 ? 24.422 -8.414 4.004 1 96.12 96 GLY A C 1
ATOM 721 O O . GLY A 1 96 ? 23.844 -7.5 4.598 1 96.12 96 GLY A O 1
ATOM 722 N N . ALA A 1 97 ? 24.891 -8.391 2.781 1 97.38 97 ALA A N 1
ATOM 723 C CA . ALA A 1 97 ? 24.703 -7.16 2.012 1 97.38 97 ALA A CA 1
ATOM 724 C C . ALA A 1 97 ? 23.359 -7.176 1.282 1 97.38 97 ALA A C 1
ATOM 726 O O . ALA A 1 97 ? 22.938 -8.211 0.75 1 97.38 97 ALA A O 1
ATOM 727 N N . LEU A 1 98 ? 22.781 -6.016 1.255 1 98.56 98 LEU A N 1
ATOM 728 C CA . LEU A 1 98 ? 21.547 -5.859 0.485 1 98.56 98 LEU A CA 1
ATOM 729 C C . LEU A 1 98 ? 21.828 -5.98 -1.01 1 98.56 98 LEU A C 1
ATOM 731 O O . LEU A 1 98 ? 22.641 -5.227 -1.561 1 98.56 98 LEU A O 1
ATOM 735 N N . VAL A 1 99 ? 21.125 -6.887 -1.683 1 98.5 99 VAL A N 1
ATOM 736 C CA . VAL A 1 99 ? 21.391 -7.062 -3.107 1 98.5 99 VAL A CA 1
ATOM 737 C C . VAL A 1 99 ? 20.109 -6.812 -3.9 1 98.5 99 VAL A C 1
ATOM 739 O O . VAL A 1 99 ? 20.141 -6.645 -5.121 1 98.5 99 VAL A O 1
ATOM 742 N N . GLY A 1 100 ? 18.938 -6.785 -3.211 1 98.62 100 GLY A N 1
ATOM 743 C CA . GLY A 1 100 ? 17.703 -6.523 -3.928 1 98.62 100 GLY A CA 1
ATOM 744 C C . GLY A 1 100 ? 16.484 -6.449 -3.018 1 98.62 100 GLY A C 1
ATOM 745 O O . GLY A 1 100 ? 16.609 -6.523 -1.794 1 98.62 100 GLY A O 1
ATOM 746 N N . LEU A 1 101 ? 15.375 -6.219 -3.564 1 98.75 101 LEU A N 1
ATOM 747 C CA . LEU A 1 101 ? 14.078 -6.098 -2.898 1 98.75 101 LEU A CA 1
ATOM 748 C C . LEU A 1 101 ? 12.977 -6.75 -3.729 1 98.75 101 LEU A C 1
ATOM 750 O O . LEU A 1 101 ? 12.938 -6.59 -4.949 1 98.75 101 LEU A O 1
ATOM 754 N N . ILE A 1 102 ? 12.117 -7.504 -3.094 1 98.44 102 ILE A N 1
ATOM 755 C CA . ILE A 1 102 ? 11 -8.164 -3.742 1 98.44 102 ILE A CA 1
ATOM 756 C C . ILE A 1 102 ? 9.688 -7.695 -3.115 1 98.44 102 ILE A C 1
ATOM 758 O O . ILE A 1 102 ? 9.523 -7.742 -1.895 1 98.44 102 ILE A O 1
ATOM 762 N N . SER A 1 103 ? 8.773 -7.203 -3.922 1 97 103 SER A N 1
ATOM 763 C CA . SER A 1 103 ? 7.473 -6.762 -3.432 1 97 103 SER A CA 1
ATOM 764 C C . SER A 1 103 ? 6.395 -7.797 -3.723 1 97 103 SER A C 1
ATOM 766 O O . SER A 1 103 ? 6.637 -8.773 -4.434 1 97 103 SER A O 1
ATOM 768 N N . ARG A 1 104 ? 5.219 -7.543 -3.119 1 95.44 104 ARG A N 1
ATOM 769 C CA . ARG A 1 104 ? 4.047 -8.352 -3.432 1 95.44 104 ARG A CA 1
ATOM 770 C C . ARG A 1 104 ? 3.746 -8.328 -4.926 1 95.44 104 ARG A C 1
ATOM 772 O O . ARG A 1 104 ? 3.393 -9.352 -5.512 1 95.44 104 ARG A O 1
ATOM 779 N N . LYS A 1 105 ? 3.875 -7.223 -5.48 1 95.06 105 LYS A N 1
ATOM 780 C CA . LYS A 1 105 ? 3.619 -7.055 -6.91 1 95.06 105 LYS A CA 1
ATOM 781 C C . LYS A 1 105 ? 4.555 -7.926 -7.742 1 95.06 105 LYS A C 1
ATOM 783 O O . LYS A 1 105 ? 4.125 -8.57 -8.703 1 95.06 105 LYS A O 1
ATOM 788 N N . ASP A 1 106 ? 5.77 -7.973 -7.398 1 95.12 106 ASP A N 1
ATOM 789 C CA . ASP A 1 106 ? 6.75 -8.789 -8.109 1 95.12 106 ASP A CA 1
ATOM 790 C C . ASP A 1 106 ? 6.367 -10.266 -8.062 1 95.12 106 ASP A C 1
ATOM 792 O O . ASP A 1 106 ? 6.418 -10.961 -9.078 1 95.12 106 ASP A O 1
ATOM 796 N N . LEU A 1 107 ? 6.027 -10.711 -6.883 1 95.19 107 LEU A N 1
ATOM 797 C CA . LEU A 1 107 ? 5.699 -12.117 -6.703 1 95.19 107 LEU A CA 1
ATOM 798 C C . LEU A 1 107 ? 4.391 -12.469 -7.402 1 95.19 107 LEU A C 1
ATOM 800 O O . LEU A 1 107 ? 4.258 -13.547 -7.98 1 95.19 107 LEU A O 1
ATOM 804 N N . LEU A 1 108 ? 3.447 -11.531 -7.328 1 94.38 108 LEU A N 1
ATOM 805 C CA . LEU A 1 108 ? 2.184 -11.742 -8.023 1 94.38 108 LEU A CA 1
ATOM 806 C C . LEU A 1 108 ? 2.4 -11.844 -9.531 1 94.38 108 LEU A C 1
ATOM 808 O O . LEU A 1 108 ? 1.864 -12.742 -10.188 1 94.38 108 LEU A O 1
ATOM 812 N N . ARG A 1 109 ? 3.121 -10.969 -10.047 1 91.62 109 ARG A N 1
ATOM 813 C CA . ARG A 1 109 ? 3.432 -10.984 -11.469 1 91.62 109 ARG A CA 1
ATOM 814 C C . ARG A 1 109 ? 4.102 -12.289 -11.875 1 91.62 109 ARG A C 1
ATOM 816 O O . ARG A 1 109 ? 3.764 -12.875 -12.898 1 91.62 109 ARG A O 1
ATOM 823 N N . ALA A 1 110 ? 4.965 -12.758 -11.086 1 90.81 110 ALA A N 1
ATOM 824 C CA . ALA A 1 110 ? 5.695 -13.992 -11.359 1 90.81 110 ALA A CA 1
ATOM 825 C C . ALA A 1 110 ? 4.762 -15.203 -11.328 1 90.81 110 ALA A C 1
ATOM 827 O O . ALA A 1 110 ? 4.934 -16.141 -12.094 1 90.81 110 ALA A O 1
ATOM 828 N N . SER A 1 111 ? 3.824 -15.195 -10.406 1 87.25 111 SER A N 1
ATOM 829 C CA . SER A 1 111 ? 2.945 -16.344 -10.195 1 87.25 111 SER A CA 1
ATOM 830 C C . SER A 1 111 ? 1.99 -16.531 -11.367 1 87.25 111 SER A C 1
ATOM 832 O O . SER A 1 111 ? 1.438 -17.609 -11.562 1 87.25 111 SER A O 1
ATOM 834 N N . PHE A 1 112 ? 1.837 -15.531 -12.211 1 82.88 112 PHE A N 1
ATOM 835 C CA . PHE A 1 112 ? 0.87 -15.664 -13.289 1 82.88 112 PHE A CA 1
ATOM 836 C C . PHE A 1 112 ? 1.569 -15.648 -14.648 1 82.88 112 PHE A C 1
ATOM 838 O O . PHE A 1 112 ? 0.914 -15.602 -15.688 1 82.88 112 PHE A O 1
ATOM 845 N N . THR A 1 113 ? 2.824 -15.586 -14.797 1 76.88 113 THR A N 1
ATOM 846 C CA . THR A 1 113 ? 3.59 -15.742 -16.031 1 76.88 113 THR A CA 1
ATOM 847 C C . THR A 1 113 ? 4.164 -17.141 -16.125 1 76.88 113 THR A C 1
ATOM 849 O O . THR A 1 113 ? 5.074 -17.391 -16.922 1 76.88 113 THR A O 1
ATOM 852 N N . ASP A 1 114 ? 3.48 -18.234 -15.695 1 67.44 114 ASP A N 1
ATOM 853 C CA . ASP A 1 114 ? 3.824 -19.641 -15.805 1 67.44 114 ASP A CA 1
ATOM 854 C C . ASP A 1 114 ? 5.207 -19.922 -15.227 1 67.44 114 ASP A C 1
ATOM 856 O O . ASP A 1 114 ? 5.914 -20.812 -15.688 1 67.44 114 ASP A O 1
ATOM 860 N N . ARG A 1 115 ? 5.57 -19.125 -14.344 1 65 115 ARG A N 1
ATOM 861 C CA . ARG A 1 115 ? 6.883 -19.406 -13.773 1 65 115 ARG A CA 1
ATOM 862 C C . ARG A 1 115 ? 6.797 -20.5 -12.719 1 65 115 ARG A C 1
ATOM 864 O O . ARG A 1 115 ? 5.777 -20.641 -12.047 1 65 115 ARG A O 1
ATOM 871 N N . ASP A 1 116 ? 7.789 -21.297 -12.805 1 73.94 116 ASP A N 1
ATOM 872 C CA . ASP A 1 116 ? 7.973 -22.328 -11.797 1 73.94 116 ASP A CA 1
ATOM 873 C C . ASP A 1 116 ? 8.203 -21.719 -10.414 1 73.94 116 ASP A C 1
ATOM 875 O O . ASP A 1 116 ? 9.188 -21 -10.203 1 73.94 116 ASP A O 1
ATOM 879 N N . THR A 1 117 ? 7.324 -21.953 -9.406 1 75.06 117 THR A N 1
ATOM 880 C CA . THR A 1 117 ? 7.344 -21.344 -8.078 1 75.06 117 THR A CA 1
ATOM 881 C C . THR A 1 117 ? 8.453 -21.953 -7.223 1 75.06 117 THR A C 1
ATOM 883 O O . THR A 1 117 ? 8.711 -21.484 -6.113 1 75.06 117 THR A O 1
ATOM 886 N N . THR A 1 118 ? 9.164 -22.938 -7.77 1 80.25 118 THR A N 1
ATOM 887 C CA . THR A 1 118 ? 10.266 -23.531 -7.035 1 80.25 118 THR A CA 1
ATOM 888 C C . THR A 1 118 ? 11.57 -22.781 -7.309 1 80.25 118 THR A C 1
ATOM 890 O O . THR A 1 118 ? 12.555 -22.969 -6.598 1 80.25 118 THR A O 1
ATOM 893 N N . LEU A 1 119 ? 11.484 -21.875 -8.188 1 90.31 119 LEU A N 1
ATOM 894 C CA . LEU A 1 119 ? 12.648 -21.047 -8.5 1 90.31 119 LEU A CA 1
ATOM 895 C C . LEU A 1 119 ? 12.891 -20.016 -7.402 1 90.31 119 LEU A C 1
ATOM 897 O O . LEU A 1 119 ? 11.961 -19.641 -6.68 1 90.31 119 LEU A O 1
ATOM 901 N N . PRO A 1 120 ? 14.195 -19.672 -7.25 1 96.56 120 PRO A N 1
ATOM 902 C CA . PRO A 1 120 ? 14.477 -18.625 -6.262 1 96.56 120 PRO A CA 1
ATOM 903 C C . PRO A 1 120 ? 13.695 -17.344 -6.52 1 96.56 120 PRO A C 1
ATOM 905 O O . PRO A 1 120 ? 1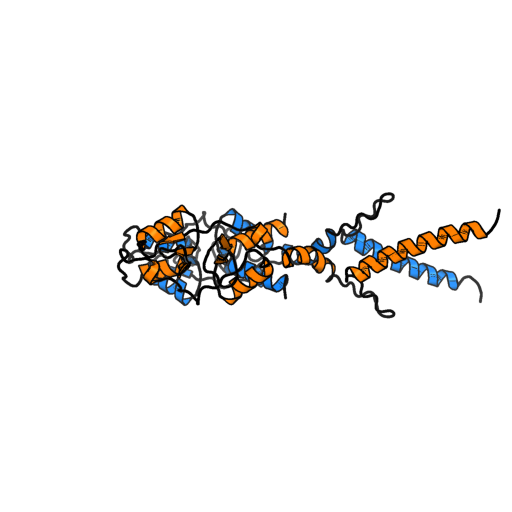3.562 -16.922 -7.672 1 96.56 120 PRO A O 1
ATOM 908 N N . ALA A 1 121 ? 13.109 -16.781 -5.43 1 96.81 121 ALA A N 1
ATOM 909 C CA . ALA A 1 121 ? 12.344 -15.547 -5.52 1 96.81 121 ALA A CA 1
ATOM 910 C C . ALA A 1 121 ? 13.211 -14.406 -6.051 1 96.81 121 ALA A C 1
ATOM 912 O O . ALA A 1 121 ? 12.695 -13.461 -6.652 1 96.81 121 ALA A O 1
ATOM 913 N N . SER A 1 122 ? 14.531 -14.531 -5.875 1 97.31 122 SER A N 1
ATOM 914 C CA . SER A 1 122 ? 15.453 -13.461 -6.234 1 97.31 122 SER A CA 1
ATOM 915 C C . SER A 1 122 ? 15.461 -13.211 -7.738 1 97.31 122 SER A C 1
ATOM 917 O O . SER A 1 122 ? 15.945 -12.18 -8.203 1 97.31 122 SER A O 1
ATOM 919 N N . ILE A 1 123 ? 14.945 -14.078 -8.547 1 95.56 123 ILE A N 1
ATOM 920 C CA . ILE A 1 123 ? 14.93 -13.93 -10 1 95.56 123 ILE A CA 1
ATOM 921 C C . ILE A 1 123 ? 14.023 -12.766 -10.391 1 95.56 123 ILE A C 1
ATOM 923 O O . ILE A 1 123 ? 14.172 -12.195 -11.477 1 95.56 123 ILE A O 1
ATOM 927 N N . VAL A 1 124 ? 13.102 -12.375 -9.492 1 96.06 124 VAL A N 1
ATOM 928 C CA . VAL A 1 124 ? 12.133 -11.352 -9.875 1 96.06 124 VAL A CA 1
ATOM 929 C C . VAL A 1 124 ? 12.383 -10.078 -9.07 1 96.06 124 VAL A C 1
ATOM 931 O O . VAL A 1 124 ? 11.562 -9.156 -9.086 1 96.06 124 VAL A O 1
ATOM 934 N N . MET A 1 125 ? 13.477 -10.008 -8.336 1 97.75 125 MET A N 1
ATOM 935 C CA . MET A 1 125 ? 13.727 -8.891 -7.43 1 97.75 125 MET A CA 1
ATOM 936 C C . MET A 1 125 ? 14.18 -7.656 -8.203 1 97.75 125 MET A C 1
ATOM 938 O O . MET A 1 125 ? 14.711 -7.773 -9.312 1 97.75 125 MET A O 1
ATOM 942 N N . THR A 1 126 ? 13.906 -6.441 -7.684 1 98.25 126 THR A N 1
ATOM 943 C CA . THR A 1 126 ? 14.664 -5.254 -8.062 1 98.25 126 THR A CA 1
ATOM 944 C C . THR A 1 126 ? 16.094 -5.328 -7.523 1 98.25 126 THR A C 1
ATOM 946 O O . THR A 1 126 ? 16.297 -5.5 -6.32 1 98.25 126 THR A O 1
ATOM 949 N N . ARG A 1 127 ? 17 -5.184 -8.359 1 98.31 127 ARG A N 1
ATOM 950 C CA . ARG A 1 127 ? 18.375 -5.402 -7.957 1 98.31 127 ARG A CA 1
ATOM 951 C C . ARG A 1 127 ? 19.078 -4.078 -7.66 1 98.31 127 ARG A C 1
ATOM 953 O O . ARG A 1 127 ? 18.703 -3.037 -8.211 1 98.31 127 ARG A O 1
ATOM 960 N N . MET A 1 128 ? 20.062 -4.199 -6.727 1 96.81 128 MET A N 1
ATOM 961 C CA . MET A 1 128 ? 20.984 -3.08 -6.586 1 96.81 128 MET A CA 1
ATOM 962 C C . MET A 1 128 ? 21.719 -2.816 -7.898 1 96.81 128 MET A C 1
ATOM 964 O O . MET A 1 128 ? 22.047 -3.752 -8.633 1 96.81 128 MET A O 1
ATOM 968 N N . PRO A 1 129 ? 21.938 -1.478 -8.242 1 95.38 129 PRO A N 1
ATOM 969 C CA . PRO A 1 129 ? 21.781 -0.263 -7.438 1 95.38 129 PRO A CA 1
ATOM 970 C C . PRO A 1 129 ? 20.438 0.419 -7.656 1 95.38 129 PRO A C 1
ATOM 972 O O . PRO A 1 129 ? 20.266 1.593 -7.316 1 95.38 129 PRO A O 1
ATOM 975 N N . ASN A 1 130 ? 19.438 -0.281 -8.25 1 97.25 130 ASN A N 1
ATOM 976 C CA . ASN A 1 130 ? 18.156 0.337 -8.57 1 97.25 130 ASN A CA 1
ATOM 977 C C . ASN A 1 130 ? 17.25 0.408 -7.34 1 97.25 130 ASN A C 1
ATOM 979 O O . ASN A 1 130 ? 16.141 0.94 -7.414 1 97.25 130 ASN A O 1
ATOM 983 N N . VAL A 1 131 ? 17.656 -0.146 -6.273 1 98 131 VAL A N 1
ATOM 984 C CA . VAL A 1 131 ? 16.906 -0.037 -5.023 1 98 131 VAL A CA 1
ATOM 985 C C . VAL A 1 131 ? 17.219 1.302 -4.355 1 98 131 VAL A C 1
ATOM 987 O O . VAL A 1 131 ? 18.375 1.612 -4.07 1 98 131 VAL A O 1
ATOM 990 N N . VAL A 1 132 ? 16.219 2.07 -4.086 1 97.81 132 VAL A N 1
ATOM 991 C CA . VAL A 1 132 ? 16.391 3.34 -3.389 1 97.81 132 VAL A CA 1
ATOM 992 C C . VAL A 1 132 ? 16.531 3.092 -1.89 1 97.81 132 VAL A C 1
ATOM 994 O O . VAL A 1 132 ? 15.695 2.418 -1.281 1 97.81 132 VAL A O 1
ATOM 997 N N . THR A 1 133 ? 17.578 3.572 -1.308 1 98.38 133 THR A N 1
ATOM 998 C CA . THR A 1 133 ? 17.844 3.406 0.118 1 98.38 133 THR A CA 1
ATOM 999 C C . THR A 1 133 ? 17.938 4.762 0.811 1 98.38 133 THR A C 1
ATOM 1001 O O . THR A 1 133 ? 18.109 5.793 0.153 1 98.38 133 THR A O 1
ATOM 1004 N N . VAL A 1 134 ? 17.797 4.738 2.137 1 98.31 134 VAL A N 1
ATOM 1005 C CA . VAL A 1 134 ? 17.938 5.941 2.947 1 98.31 134 VAL A CA 1
ATOM 1006 C C . VAL A 1 134 ? 18.703 5.617 4.227 1 98.31 134 VAL A C 1
ATOM 1008 O O . VAL A 1 134 ? 18.938 4.449 4.539 1 98.31 134 VAL A O 1
ATOM 1011 N N . THR A 1 135 ? 19.078 6.684 4.906 1 98.44 135 THR A N 1
ATOM 1012 C CA . THR A 1 135 ? 19.688 6.535 6.223 1 98.44 135 THR A CA 1
ATOM 1013 C C . THR A 1 135 ? 18.719 6.961 7.32 1 98.44 135 THR A C 1
ATOM 1015 O O . THR A 1 135 ? 17.703 7.598 7.039 1 98.44 135 THR A O 1
ATOM 1018 N N . ALA A 1 136 ? 19.031 6.578 8.523 1 97.62 136 ALA A N 1
ATOM 1019 C CA . ALA A 1 136 ? 18.125 6.746 9.648 1 97.62 136 ALA A CA 1
ATOM 1020 C C . ALA A 1 136 ? 17.844 8.227 9.914 1 97.62 136 ALA A C 1
ATOM 1022 O O . ALA A 1 136 ? 16.812 8.578 10.492 1 97.62 136 ALA A O 1
ATOM 1023 N N . ASP A 1 137 ? 18.703 9.102 9.453 1 97.06 137 ASP A N 1
ATOM 1024 C CA . ASP A 1 137 ? 18.562 10.531 9.727 1 97.06 137 ASP A CA 1
ATOM 1025 C C . ASP A 1 137 ? 17.688 11.211 8.672 1 97.06 137 ASP A C 1
ATOM 1027 O O . ASP A 1 137 ? 17.344 12.383 8.812 1 97.06 137 ASP A O 1
ATOM 1031 N N . THR A 1 138 ? 17.375 10.492 7.633 1 97.19 138 THR A N 1
ATOM 1032 C CA . THR A 1 138 ? 16.438 11.023 6.652 1 97.19 138 THR A CA 1
ATOM 1033 C C . THR A 1 138 ? 15.125 11.445 7.324 1 97.19 138 THR A C 1
ATOM 1035 O O . THR A 1 138 ? 14.609 10.734 8.188 1 97.19 138 THR A O 1
ATOM 1038 N N . THR A 1 139 ? 14.578 12.586 6.984 1 96.75 139 THR A N 1
ATOM 1039 C CA . THR A 1 139 ? 13.344 13.047 7.609 1 96.75 139 THR A CA 1
ATOM 1040 C C . THR A 1 139 ? 12.141 12.273 7.07 1 96.75 139 THR A C 1
ATOM 1042 O O . THR A 1 139 ? 12.188 11.742 5.953 1 96.75 139 THR A O 1
ATOM 1045 N N . ILE A 1 140 ? 11.086 12.242 7.824 1 96.81 140 ILE A N 1
ATOM 1046 C CA . ILE A 1 140 ? 9.836 11.602 7.441 1 96.81 140 ILE A CA 1
ATOM 1047 C C . ILE A 1 140 ? 9.336 12.18 6.121 1 96.81 140 ILE A C 1
ATOM 1049 O O . ILE A 1 140 ? 8.961 11.438 5.215 1 96.81 140 ILE A O 1
ATOM 1053 N N . MET A 1 141 ? 9.422 13.438 5.941 1 95.38 141 MET A N 1
ATOM 1054 C CA . MET A 1 141 ? 8.914 14.078 4.73 1 95.38 141 MET A CA 1
ATOM 1055 C C . MET A 1 141 ? 9.789 13.727 3.529 1 95.38 141 MET A C 1
ATOM 1057 O O . MET A 1 141 ? 9.273 13.445 2.447 1 95.38 141 MET A O 1
ATOM 1061 N N . ALA A 1 142 ? 11.086 13.742 3.715 1 96.62 142 ALA A N 1
ATOM 1062 C CA . ALA A 1 142 ? 11.977 13.375 2.615 1 96.62 142 ALA A CA 1
ATOM 1063 C C . ALA A 1 142 ? 11.75 11.93 2.189 1 96.62 142 ALA A C 1
ATOM 1065 O O . ALA A 1 142 ? 11.711 11.625 0.994 1 96.62 142 ALA A O 1
ATOM 1066 N N . ALA A 1 143 ? 11.633 11.062 3.176 1 97.81 143 ALA A N 1
ATOM 1067 C CA . ALA A 1 143 ? 11.352 9.664 2.877 1 97.81 143 ALA A CA 1
ATOM 1068 C C . ALA A 1 143 ? 10.016 9.516 2.143 1 97.81 143 ALA A C 1
ATOM 1070 O O . ALA A 1 143 ? 9.906 8.742 1.19 1 97.81 143 ALA A O 1
ATOM 1071 N N . SER A 1 144 ? 9.016 10.32 2.58 1 97.56 144 SER A N 1
ATOM 1072 C CA . SER A 1 144 ? 7.703 10.281 1.949 1 97.56 144 SER A CA 1
ATOM 1073 C C . SER A 1 144 ? 7.781 10.695 0.482 1 97.56 144 SER A C 1
ATOM 1075 O O . SER A 1 144 ? 7.195 10.039 -0.383 1 97.56 144 SER A O 1
ATOM 1077 N N . LYS A 1 145 ? 8.523 11.695 0.243 1 97.06 145 LYS A N 1
ATOM 1078 C CA . LYS A 1 145 ? 8.68 12.18 -1.126 1 97.06 145 LYS A CA 1
ATOM 1079 C C . LYS A 1 145 ? 9.406 11.148 -1.994 1 97.06 145 LYS A C 1
ATOM 1081 O O . LYS A 1 145 ? 9.086 10.992 -3.174 1 97.06 145 LYS A O 1
ATOM 1086 N N . LEU A 1 146 ? 10.367 10.477 -1.427 1 97.88 146 LEU A N 1
ATOM 1087 C CA . LEU A 1 146 ? 11.086 9.438 -2.16 1 97.88 146 LEU A CA 1
ATOM 1088 C C . LEU A 1 146 ? 10.164 8.266 -2.488 1 97.88 146 LEU A C 1
ATOM 1090 O O . LEU A 1 146 ? 10.203 7.73 -3.598 1 97.88 146 LEU A O 1
ATOM 1094 N N . LEU A 1 147 ? 9.344 7.859 -1.494 1 98.19 147 LEU A N 1
ATOM 1095 C CA . LEU A 1 147 ? 8.383 6.781 -1.726 1 98.19 147 LEU A CA 1
ATOM 1096 C C . LEU A 1 147 ? 7.445 7.129 -2.875 1 98.19 147 LEU A C 1
ATOM 1098 O O . LEU A 1 147 ? 7.184 6.293 -3.742 1 98.19 147 LEU A O 1
ATOM 1102 N N . LEU A 1 148 ? 7.008 8.367 -2.93 1 97.25 148 LEU A N 1
ATOM 1103 C CA . LEU A 1 148 ? 6.09 8.812 -3.975 1 97.25 148 LEU A CA 1
ATOM 1104 C C . LEU A 1 148 ? 6.805 8.906 -5.32 1 97.25 148 LEU A C 1
ATOM 1106 O O . LEU A 1 148 ? 6.285 8.438 -6.336 1 97.25 148 LEU A O 1
ATOM 1110 N N . LYS A 1 149 ? 7.988 9.477 -5.328 1 97.19 149 LYS A N 1
ATOM 1111 C CA . LYS A 1 149 ? 8.758 9.711 -6.551 1 97.19 149 LYS A CA 1
ATOM 1112 C C . LYS A 1 149 ? 9.062 8.398 -7.262 1 97.19 149 LYS A C 1
ATOM 1114 O O . LYS A 1 149 ? 8.992 8.32 -8.492 1 97.19 149 LYS A O 1
ATOM 1119 N N . HIS A 1 150 ? 9.344 7.395 -6.531 1 97.44 150 HIS A N 1
ATOM 1120 C CA . HIS A 1 150 ? 9.797 6.145 -7.125 1 97.44 150 HIS A CA 1
ATOM 1121 C C . HIS A 1 150 ? 8.68 5.113 -7.164 1 97.44 150 HIS A C 1
ATOM 1123 O O . HIS A 1 150 ? 8.875 3.996 -7.652 1 97.44 150 HIS A O 1
ATOM 1129 N N . ASN A 1 151 ? 7.512 5.461 -6.613 1 95.5 151 ASN A N 1
ATOM 1130 C CA . ASN A 1 151 ? 6.336 4.594 -6.59 1 95.5 151 ASN A CA 1
ATOM 1131 C C . ASN A 1 151 ? 6.641 3.252 -5.934 1 95.5 151 ASN A C 1
ATOM 1133 O O . ASN A 1 151 ? 6.363 2.197 -6.508 1 95.5 151 ASN A O 1
ATOM 1137 N N . VAL A 1 152 ? 7.273 3.311 -4.809 1 96.94 152 VAL A N 1
ATOM 1138 C CA . VAL A 1 152 ? 7.555 2.127 -4 1 96.94 152 VAL A CA 1
ATOM 1139 C C . VAL A 1 152 ? 6.906 2.271 -2.625 1 96.94 152 VAL A C 1
ATOM 1141 O O . VAL A 1 152 ? 6.641 3.387 -2.174 1 96.94 152 VAL A O 1
ATOM 1144 N N . ASP A 1 153 ? 6.711 1.113 -1.936 1 96.88 153 ASP A N 1
ATOM 1145 C CA . ASP A 1 153 ? 5.996 1.129 -0.663 1 96.88 153 ASP A CA 1
ATOM 1146 C C . ASP A 1 153 ? 6.965 1.013 0.513 1 96.88 153 ASP A C 1
ATOM 1148 O O . ASP A 1 153 ? 6.566 1.159 1.67 1 96.88 153 ASP A O 1
ATOM 1152 N N . SER A 1 154 ? 8.227 0.753 0.252 1 98.38 154 SER A N 1
ATOM 1153 C CA . SER A 1 154 ? 9.219 0.559 1.306 1 98.38 154 SER A CA 1
ATOM 1154 C C . SER A 1 154 ? 10.594 1.06 0.872 1 98.38 154 SER A C 1
ATOM 1156 O O . SER A 1 154 ? 10.953 0.955 -0.301 1 98.38 154 SER A O 1
ATOM 1158 N N . LEU A 1 155 ? 11.328 1.6 1.822 1 98.69 155 LEU A N 1
ATOM 1159 C CA . LEU A 1 155 ? 12.727 1.981 1.643 1 98.69 155 LEU A CA 1
ATOM 1160 C C . LEU A 1 155 ? 13.617 1.276 2.66 1 98.69 155 LEU A C 1
ATOM 1162 O O . LEU A 1 155 ? 13.43 1.428 3.869 1 98.69 155 LEU A O 1
ATOM 1166 N N . PRO A 1 156 ? 14.578 0.471 2.191 1 98.69 156 PRO A N 1
ATOM 1167 C CA . PRO A 1 156 ? 15.578 -0.014 3.146 1 98.69 156 PRO A CA 1
ATOM 1168 C C . PRO A 1 156 ? 16.375 1.117 3.795 1 98.69 156 PRO A C 1
ATOM 1170 O O . PRO A 1 156 ? 16.719 2.094 3.125 1 98.69 156 PRO A O 1
ATOM 1173 N N . VAL A 1 157 ? 16.578 1.001 5.062 1 98.69 157 VAL A N 1
ATOM 1174 C CA . VAL A 1 157 ? 17.406 1.944 5.801 1 98.69 157 VAL A CA 1
ATOM 1175 C C . VAL A 1 157 ? 18.781 1.339 6.039 1 98.69 157 VAL A C 1
ATOM 1177 O O . VAL A 1 157 ? 18.906 0.294 6.68 1 98.69 157 VAL A O 1
ATOM 1180 N N . ILE A 1 158 ? 19.75 1.999 5.52 1 98.25 158 ILE A N 1
ATOM 1181 C CA . ILE A 1 158 ? 21.109 1.488 5.598 1 98.25 158 ILE A CA 1
ATOM 1182 C C . ILE A 1 158 ? 21.906 2.287 6.629 1 98.25 158 ILE A C 1
ATOM 1184 O O . ILE A 1 158 ? 21.516 3.4 6.996 1 98.25 158 ILE A O 1
ATOM 1188 N N . GLN A 1 159 ? 22.938 1.671 7.102 1 96.12 159 GLN A N 1
ATOM 1189 C CA . GLN A 1 159 ? 23.703 2.244 8.195 1 96.12 159 GLN A CA 1
ATOM 1190 C C . GLN A 1 159 ? 24.375 3.555 7.773 1 96.12 159 GLN A C 1
ATOM 1192 O O . GLN A 1 159 ? 24.281 4.559 8.484 1 96.12 159 GLN A O 1
ATOM 1197 N N . LYS A 1 160 ? 25.094 3.52 6.664 1 94 160 LYS A N 1
ATOM 1198 C CA . LYS A 1 160 ? 25.781 4.684 6.102 1 94 160 LYS A CA 1
ATOM 1199 C C . LYS A 1 160 ? 25.5 4.801 4.602 1 94 160 LYS A C 1
ATOM 1201 O O . LYS A 1 160 ? 25.391 3.791 3.906 1 94 160 LYS A O 1
ATOM 1206 N N . HIS A 1 161 ? 25.469 6.012 4.199 1 89.69 161 HIS A N 1
ATOM 1207 C CA . HIS A 1 161 ? 25.266 6.227 2.77 1 89.69 161 HIS A CA 1
ATOM 1208 C C . HIS A 1 161 ? 26.266 5.434 1.939 1 89.69 161 HIS A C 1
ATOM 1210 O O . HIS A 1 161 ? 27.469 5.457 2.223 1 89.69 161 HIS A O 1
ATOM 1216 N N . GLY A 1 162 ? 25.719 4.727 1.04 1 86 162 GLY A N 1
ATOM 1217 C CA . GLY A 1 162 ? 26.578 3.99 0.128 1 86 162 GLY A CA 1
ATOM 1218 C C . GLY A 1 162 ? 26.891 2.584 0.603 1 86 162 GLY A C 1
ATOM 1219 O O . GLY A 1 162 ? 27.484 1.793 -0.13 1 86 162 GLY A O 1
ATOM 1220 N N . ASP A 1 163 ? 26.469 2.301 1.845 1 89.94 163 ASP A N 1
ATOM 1221 C CA . ASP A 1 163 ? 26.703 0.936 2.303 1 89.94 163 ASP A CA 1
ATOM 1222 C C . ASP A 1 163 ? 25.5 0.039 1.995 1 89.94 163 ASP A C 1
ATOM 1224 O O . ASP A 1 163 ? 24.547 0.469 1.341 1 89.94 163 ASP A O 1
ATOM 1228 N N . THR A 1 164 ? 25.703 -1.259 2.225 1 92.62 164 THR A N 1
ATOM 1229 C CA . THR A 1 164 ? 24.656 -2.215 1.899 1 92.62 164 THR A CA 1
ATOM 1230 C C . THR A 1 164 ? 24.172 -2.939 3.154 1 92.62 164 THR A C 1
ATOM 1232 O O . THR A 1 164 ? 23.5 -3.965 3.064 1 92.62 164 THR A O 1
ATOM 1235 N N . HIS A 1 165 ? 24.594 -2.381 4.234 1 96.19 165 HIS A N 1
ATOM 1236 C CA . HIS A 1 165 ? 24.141 -2.967 5.492 1 96.19 165 HIS A CA 1
ATOM 1237 C C . HIS A 1 165 ? 22.797 -2.371 5.93 1 96.19 165 HIS A C 1
ATOM 1239 O O . HIS A 1 165 ? 22.734 -1.188 6.27 1 96.19 165 HIS A O 1
ATOM 1245 N N . VAL A 1 166 ? 21.812 -3.195 5.957 1 97.81 166 VAL A N 1
ATOM 1246 C CA . VAL A 1 166 ? 20.453 -2.75 6.27 1 97.81 166 VAL A CA 1
ATOM 1247 C C . VAL A 1 166 ? 20.234 -2.771 7.781 1 97.81 166 VAL A C 1
ATOM 1249 O O . VAL A 1 166 ? 20.516 -3.779 8.438 1 97.81 166 VAL A O 1
ATOM 1252 N N . ILE A 1 167 ? 19.703 -1.662 8.32 1 97.69 167 ILE A N 1
ATOM 1253 C CA . ILE A 1 167 ? 19.469 -1.604 9.758 1 97.69 167 ILE A CA 1
ATOM 1254 C C . ILE A 1 167 ? 17.969 -1.492 10.039 1 97.69 167 ILE A C 1
ATOM 1256 O O . ILE A 1 167 ? 17.547 -1.541 11.195 1 97.69 167 ILE A O 1
ATOM 1260 N N . GLY A 1 168 ? 17.188 -1.288 9.023 1 98.06 168 GLY A N 1
ATOM 1261 C CA . GLY A 1 168 ? 15.75 -1.158 9.195 1 98.06 168 GLY A CA 1
ATOM 1262 C C . GLY A 1 168 ? 15.008 -0.904 7.898 1 98.06 168 GLY A C 1
ATOM 1263 O O . GLY A 1 168 ? 15.586 -1.044 6.816 1 98.06 168 GLY A O 1
ATOM 1264 N N . LYS A 1 169 ? 13.781 -0.611 8.008 1 98.44 169 LYS A N 1
ATOM 1265 C CA . LYS A 1 169 ? 12.977 -0.216 6.855 1 98.44 169 LYS A CA 1
ATOM 1266 C C . LYS A 1 169 ? 11.945 0.841 7.246 1 98.44 169 LYS A C 1
ATOM 1268 O O . LYS A 1 169 ? 11.562 0.942 8.414 1 98.44 169 LYS A O 1
ATOM 1273 N N . ILE A 1 170 ? 11.602 1.618 6.363 1 98.56 170 ILE A N 1
ATOM 1274 C CA . ILE A 1 170 ? 10.508 2.572 6.477 1 98.56 170 ILE A CA 1
ATOM 1275 C C . ILE A 1 170 ? 9.523 2.377 5.32 1 98.56 170 ILE A C 1
ATOM 1277 O O . ILE A 1 170 ? 9.938 2.215 4.172 1 98.56 170 ILE A O 1
ATOM 1281 N N . THR A 1 171 ? 8.25 2.334 5.672 1 98.25 171 THR A N 1
ATOM 1282 C CA . THR A 1 171 ? 7.246 2.037 4.66 1 98.25 171 THR A CA 1
ATOM 1283 C C . THR A 1 171 ? 6.23 3.172 4.555 1 98.25 171 THR A C 1
ATOM 1285 O O . THR A 1 171 ? 6.094 3.977 5.477 1 98.25 171 THR A O 1
ATOM 1288 N N . LYS A 1 172 ? 5.574 3.199 3.412 1 97.56 172 LYS A N 1
ATOM 1289 C CA . LYS A 1 172 ? 4.473 4.129 3.203 1 97.56 172 LYS A CA 1
ATOM 1290 C C . LYS A 1 172 ? 3.41 3.979 4.289 1 97.56 172 LYS A C 1
ATOM 1292 O O . LYS A 1 172 ? 2.951 4.969 4.859 1 97.56 172 LYS A O 1
ATOM 1297 N N . ASN A 1 173 ? 3.074 2.76 4.648 1 97.12 173 ASN A N 1
ATOM 1298 C CA . ASN A 1 173 ? 2.07 2.494 5.676 1 97.12 173 ASN A CA 1
ATOM 1299 C C . ASN A 1 173 ? 2.52 3.002 7.043 1 97.12 173 ASN A C 1
ATOM 1301 O O . ASN A 1 173 ? 1.716 3.543 7.805 1 97.12 173 ASN A O 1
ATOM 1305 N N . ARG A 1 174 ? 3.725 2.812 7.371 1 97.38 174 ARG A N 1
ATOM 1306 C CA . ARG A 1 174 ? 4.25 3.281 8.648 1 97.38 174 ARG A CA 1
ATOM 1307 C C . ARG A 1 174 ? 4.172 4.801 8.75 1 97.38 174 ARG A C 1
ATOM 1309 O O . ARG A 1 174 ? 3.76 5.336 9.781 1 97.38 174 ARG A O 1
ATOM 1316 N N . ILE A 1 175 ? 4.555 5.434 7.672 1 97.25 175 ILE A N 1
ATOM 1317 C CA . ILE A 1 175 ? 4.508 6.891 7.648 1 97.25 175 ILE A CA 1
ATOM 1318 C C . ILE A 1 175 ? 3.053 7.359 7.676 1 97.25 175 ILE A C 1
ATOM 1320 O O . ILE A 1 175 ? 2.713 8.305 8.391 1 97.25 175 ILE A O 1
ATOM 1324 N N . PHE A 1 176 ? 2.191 6.684 6.922 1 97.12 176 PHE A N 1
ATOM 1325 C CA . PHE A 1 176 ? 0.769 7 6.883 1 97.12 176 PHE A CA 1
ATOM 1326 C C . PHE A 1 176 ? 0.163 6.949 8.281 1 97.12 176 PHE A C 1
ATOM 1328 O O . PHE A 1 176 ? -0.496 7.895 8.711 1 97.12 176 PHE A O 1
ATOM 1335 N N . LYS A 1 177 ? 0.444 5.902 8.984 1 96.75 177 LYS A N 1
ATOM 1336 C CA . LYS A 1 177 ? -0.042 5.742 10.352 1 96.75 177 LYS A CA 1
ATOM 1337 C C . LYS A 1 177 ? 0.469 6.863 11.258 1 96.75 177 LYS A C 1
ATOM 1339 O O . LYS A 1 177 ? -0.302 7.465 12.008 1 96.75 177 LYS A O 1
ATOM 1344 N N . TYR A 1 178 ? 1.71 7.141 11.125 1 95.12 178 TYR A N 1
ATOM 1345 C CA . TYR A 1 178 ? 2.322 8.188 11.938 1 95.12 178 TYR A CA 1
ATOM 1346 C C . TYR A 1 178 ? 1.676 9.539 11.672 1 95.12 178 TYR A C 1
ATOM 1348 O O . TYR A 1 178 ? 1.352 10.273 12.602 1 95.12 178 TYR A O 1
ATOM 1356 N N . LEU A 1 179 ? 1.546 9.852 10.367 1 92.38 179 LEU A N 1
ATOM 1357 C CA . LEU A 1 179 ? 0.984 11.141 9.977 1 92.38 179 LEU A CA 1
ATOM 1358 C C . LEU A 1 179 ? -0.447 11.281 10.484 1 92.38 179 LEU A C 1
ATOM 1360 O O . LEU A 1 179 ? -0.812 12.32 11.039 1 92.38 179 LEU A O 1
ATOM 1364 N N . ILE A 1 180 ? -1.257 10.266 10.336 1 92.94 180 ILE A N 1
ATOM 1365 C CA . ILE A 1 180 ? -2.656 10.328 10.742 1 92.94 180 ILE A CA 1
ATOM 1366 C C . ILE A 1 180 ? -2.746 10.453 12.266 1 92.94 180 ILE A C 1
ATOM 1368 O O . ILE A 1 180 ? -3.514 11.266 12.781 1 92.94 180 ILE A O 1
ATOM 1372 N N . GLU A 1 181 ? -1.963 9.695 12.992 1 91.06 181 GLU A N 1
ATOM 1373 C CA . GLU A 1 181 ? -1.985 9.727 14.445 1 91.06 181 GLU A CA 1
ATOM 1374 C C . GLU A 1 181 ? -1.476 11.062 14.984 1 91.06 181 GLU A C 1
ATOM 1376 O O . GLU A 1 181 ? -1.92 11.523 16.031 1 91.06 181 GLU A O 1
ATOM 1381 N N . THR A 1 182 ? -0.578 11.695 14.273 1 86.25 182 THR A N 1
ATOM 1382 C CA . THR A 1 182 ? -0.006 12.969 14.688 1 86.25 182 THR A CA 1
ATOM 1383 C C . THR A 1 182 ? -0.953 14.117 14.352 1 86.25 182 THR A C 1
ATOM 1385 O O . THR A 1 182 ? -1.098 15.055 15.141 1 86.25 182 THR A O 1
ATOM 1388 N N . LEU A 1 183 ? -1.572 14.055 13.188 1 82.31 183 LEU A N 1
ATOM 1389 C CA . LEU A 1 183 ? -2.436 15.141 12.727 1 82.31 183 LEU A CA 1
ATOM 1390 C C . LEU A 1 183 ? -3.797 15.078 13.414 1 82.31 183 LEU A C 1
ATOM 1392 O O . LEU A 1 183 ? -4.48 16.094 13.539 1 82.31 183 LEU A O 1
ATOM 1396 N N . ALA A 1 184 ? -4.211 13.875 13.688 1 76.31 184 ALA A N 1
ATOM 1397 C CA . ALA A 1 184 ? -5.508 13.695 14.336 1 76.31 184 ALA A CA 1
ATOM 1398 C C . ALA A 1 184 ? -5.402 12.734 15.516 1 76.31 184 ALA A C 1
ATOM 1400 O O . ALA A 1 184 ? -5.863 11.594 15.438 1 76.31 184 ALA A O 1
ATOM 1401 N N . PRO A 1 185 ? -4.867 13.312 16.656 1 68 185 PRO A N 1
ATOM 1402 C CA . PRO A 1 185 ? -4.672 12.422 17.797 1 68 185 PRO A CA 1
ATOM 1403 C C . PRO A 1 185 ? -5.988 11.914 18.391 1 68 185 PRO A C 1
ATOM 1405 O O . PRO A 1 185 ? -7.02 12.578 18.266 1 68 185 PRO A O 1
ATOM 1408 N N . MET B 1 1 ? -9.43 74.688 20.641 1 31.86 1 MET B N 1
ATOM 1409 C CA . MET B 1 1 ? -9.633 73.562 19.781 1 31.86 1 MET B CA 1
ATOM 1410 C C . MET B 1 1 ? -9 72.312 20.391 1 31.86 1 MET B C 1
ATOM 1412 O O . MET B 1 1 ? -8.023 71.75 19.844 1 31.86 1 MET B O 1
ATOM 1416 N N . THR B 1 2 ? -9.047 72.125 21.828 1 29.69 2 THR B N 1
ATOM 1417 C CA . THR B 1 2 ? -8.219 71.562 22.875 1 29.69 2 THR B CA 1
ATOM 1418 C C . THR B 1 2 ? -8.336 70 22.891 1 29.69 2 THR B C 1
ATOM 1420 O O . THR B 1 2 ? -9.133 69.438 22.156 1 29.69 2 THR B O 1
ATOM 1423 N N . GLY B 1 3 ? -8.508 69.375 23.984 1 33.81 3 GLY B N 1
ATOM 1424 C CA . GLY B 1 3 ? -8.289 68.125 24.688 1 33.81 3 GLY B CA 1
ATOM 1425 C C . GLY B 1 3 ? -9.219 67 24.219 1 33.81 3 GLY B C 1
ATOM 1426 O O . GLY B 1 3 ? -8.977 65.812 24.5 1 33.81 3 GLY B O 1
ATOM 1427 N N . GLU B 1 4 ? -10.398 67.375 23.672 1 39.22 4 GLU B N 1
ATOM 1428 C CA . GLU B 1 4 ? -11.438 66.375 23.344 1 39.22 4 GLU B CA 1
ATOM 1429 C C . GLU B 1 4 ? -11.109 65.625 22.062 1 39.22 4 GLU B C 1
ATOM 1431 O O . GLU B 1 4 ? -11.648 64.562 21.812 1 39.22 4 GLU B O 1
ATOM 1436 N N . MET B 1 5 ? -10.289 66.188 21.141 1 37.53 5 MET B N 1
ATOM 1437 C CA . MET B 1 5 ? -10.039 65.562 19.859 1 37.53 5 MET B CA 1
ATOM 1438 C C . MET B 1 5 ? -9.055 64.375 20.031 1 37.53 5 MET B C 1
ATOM 1440 O O . MET B 1 5 ? -8.977 63.5 19.172 1 37.53 5 MET B O 1
ATOM 1444 N N . LEU B 1 6 ? -8.219 64.5 21.109 1 36.12 6 LEU B N 1
ATOM 1445 C CA . LEU B 1 6 ? -7.211 63.438 21.25 1 36.12 6 LEU B CA 1
ATOM 1446 C C . LEU B 1 6 ? -7.848 62.156 21.703 1 36.12 6 LEU B C 1
ATOM 1448 O O . LEU B 1 6 ? -7.363 61.062 21.359 1 36.12 6 LEU B O 1
ATOM 1452 N N . ALA B 1 7 ? -9.016 62.281 22.469 1 39.25 7 ALA B N 1
ATOM 1453 C CA . ALA B 1 7 ? -9.594 61.062 23.047 1 39.25 7 ALA B CA 1
ATOM 1454 C C . ALA B 1 7 ? -10.25 60.188 21.969 1 39.25 7 ALA B C 1
ATOM 1456 O O . ALA B 1 7 ? -10.227 58.969 22.047 1 39.25 7 ALA B O 1
ATOM 1457 N N . THR B 1 8 ? -10.773 60.875 20.938 1 37.91 8 THR B N 1
ATOM 1458 C CA . THR B 1 8 ? -11.523 60.094 19.969 1 37.91 8 THR B CA 1
ATOM 1459 C C . THR B 1 8 ? -10.578 59.219 19.125 1 37.91 8 THR B C 1
ATOM 1461 O O . THR B 1 8 ? -10.945 58.125 18.703 1 37.91 8 THR B O 1
ATOM 1464 N N . GLN B 1 9 ? -9.383 59.75 18.906 1 36.62 9 GLN B N 1
ATOM 1465 C CA . GLN B 1 9 ? -8.484 59 18.062 1 36.62 9 GLN B CA 1
ATOM 1466 C C . GLN B 1 9 ? -7.891 57.812 18.844 1 36.62 9 GLN B C 1
ATOM 1468 O O . GLN B 1 9 ? -7.594 56.75 18.25 1 36.62 9 GLN B O 1
ATOM 1473 N N . LEU B 1 10 ? -7.758 58 20.203 1 36.34 10 LEU B N 1
ATOM 1474 C CA . LEU B 1 10 ? -7.141 56.938 20.953 1 36.34 10 LEU B CA 1
ATOM 1475 C C . LEU B 1 10 ? -8.109 55.75 21.125 1 36.34 10 LEU B C 1
ATOM 1477 O O . LEU B 1 10 ? -7.691 54.625 21.359 1 36.34 10 LEU B O 1
ATOM 1481 N N . LYS B 1 11 ? -9.453 56.062 21.219 1 35.62 11 LYS B N 1
ATOM 1482 C CA . LYS B 1 11 ? -10.398 54.969 21.406 1 35.62 11 LYS B CA 1
ATOM 1483 C C . LYS B 1 11 ? -10.438 54.062 20.172 1 35.62 11 LYS B C 1
ATOM 1485 O O . LYS B 1 11 ? -10.891 52.906 20.25 1 35.62 11 LYS B O 1
ATOM 1490 N N . ILE B 1 12 ? -10.211 54.719 19.031 1 36.12 12 ILE B N 1
ATOM 1491 C CA . ILE B 1 12 ? -10.312 53.875 17.844 1 36.12 12 ILE B CA 1
ATOM 1492 C C . ILE B 1 12 ? -9.141 52.906 17.797 1 36.12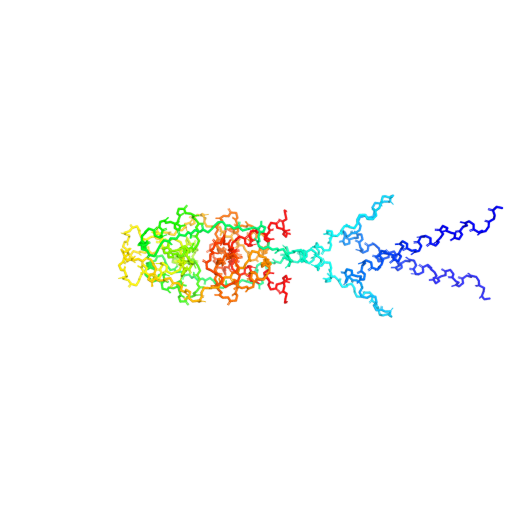 12 ILE B C 1
ATOM 1494 O O . ILE B 1 12 ? -9.273 51.781 17.312 1 36.12 12 ILE B O 1
ATOM 1498 N N . SER B 1 13 ? -8.008 53.438 18.406 1 33.81 13 SER B N 1
ATOM 1499 C CA . SER B 1 13 ? -6.855 52.531 18.281 1 33.81 13 SER B CA 1
ATOM 1500 C C . SER B 1 13 ? -7 51.312 19.188 1 33.81 13 SER B C 1
ATOM 1502 O O . SER B 1 13 ? -6.547 50.219 18.844 1 33.81 13 SER B O 1
ATOM 1504 N N . LEU B 1 14 ? -7.613 51.562 20.359 1 33.72 14 LEU B N 1
ATOM 1505 C CA . LEU B 1 14 ? -7.723 50.406 21.266 1 33.72 14 LEU B CA 1
ATOM 1506 C C . LEU B 1 14 ? -8.734 49.406 20.734 1 33.72 14 LEU B C 1
ATOM 1508 O O . LEU B 1 14 ? -8.602 48.188 20.984 1 33.72 14 LEU B O 1
ATOM 1512 N N . ALA B 1 15 ? -9.82 49.844 20.141 1 35.62 15 ALA B N 1
ATOM 1513 C CA . ALA B 1 15 ? -10.805 48.906 19.594 1 35.62 15 ALA B CA 1
ATOM 1514 C C . ALA B 1 15 ? -10.188 48.062 18.5 1 35.62 15 ALA B C 1
ATOM 1516 O O . ALA B 1 15 ? -10.531 46.875 18.344 1 35.62 15 ALA B O 1
ATOM 1517 N N . THR B 1 16 ? -9.25 48.625 17.719 1 36.25 16 THR B N 1
ATOM 1518 C CA . THR B 1 16 ? -8.617 47.844 16.672 1 36.25 16 THR B CA 1
ATOM 1519 C C . THR B 1 16 ? -7.633 46.812 17.266 1 36.25 16 THR B C 1
ATOM 1521 O O . THR B 1 16 ? -7.523 45.688 16.781 1 36.25 16 THR B O 1
ATOM 1524 N N . ILE B 1 17 ? -7.023 47.312 18.391 1 35.16 17 ILE B N 1
ATOM 1525 C CA . ILE B 1 17 ? -6.094 46.375 19.031 1 35.16 17 ILE B CA 1
ATOM 1526 C C . ILE B 1 17 ? -6.871 45.25 19.703 1 35.16 17 ILE B C 1
ATOM 1528 O O . ILE B 1 17 ? -6.461 44.094 19.641 1 35.16 17 ILE B O 1
ATOM 1532 N N . ARG B 1 18 ? -8.062 45.562 20.297 1 37.28 18 ARG B N 1
ATOM 1533 C CA . ARG B 1 18 ? -8.844 44.5 20.922 1 37.28 18 ARG B CA 1
ATOM 1534 C C . ARG B 1 18 ? -9.383 43.531 19.859 1 37.28 18 ARG B C 1
ATOM 1536 O O . ARG B 1 18 ? -9.578 42.375 20.141 1 37.28 18 ARG B O 1
ATOM 1543 N N . ALA B 1 19 ? -9.68 44.062 18.672 1 35.44 19 ALA B N 1
ATOM 1544 C CA . ALA B 1 19 ? -10.203 43.188 17.641 1 35.44 19 ALA B CA 1
ATOM 1545 C C . ALA B 1 19 ? -9.156 42.156 17.219 1 35.44 19 ALA B C 1
ATOM 1547 O O . ALA B 1 19 ? -9.5 41 16.891 1 35.44 19 ALA B O 1
ATOM 1548 N N . ASP B 1 20 ? -7.895 42.562 17.266 1 38.31 20 ASP B N 1
ATOM 1549 C CA . ASP B 1 20 ? -6.859 41.594 16.875 1 38.31 20 ASP B CA 1
ATOM 1550 C C . ASP B 1 20 ? -6.672 40.531 17.953 1 38.31 20 ASP B C 1
ATOM 1552 O O . ASP B 1 20 ? -6.488 39.344 17.625 1 38.31 20 ASP B O 1
ATOM 1556 N N . LEU B 1 21 ? -6.785 40.906 19.234 1 40.59 21 LEU B N 1
ATOM 1557 C CA . LEU B 1 21 ? -6.617 39.906 20.281 1 40.59 21 LEU B CA 1
ATOM 1558 C C . LEU B 1 21 ? -7.828 38.969 20.344 1 40.59 21 LEU B C 1
ATOM 1560 O O . LEU B 1 21 ? -7.699 37.812 20.703 1 40.59 21 LEU B O 1
ATOM 1564 N N . ARG B 1 22 ? -9.039 39.469 20.109 1 38.81 22 ARG B N 1
ATOM 1565 C CA . ARG B 1 22 ? -10.234 38.625 20.094 1 38.81 22 ARG B CA 1
ATOM 1566 C C . ARG B 1 22 ? -10.172 37.625 18.953 1 38.81 22 ARG B C 1
ATOM 1568 O O . ARG B 1 22 ? -10.633 36.5 19.094 1 38.81 22 ARG B O 1
ATOM 1575 N N . LEU B 1 23 ? -9.609 38 17.766 1 39.19 23 LEU B N 1
ATOM 1576 C CA . LEU B 1 23 ? -9.461 37.062 16.688 1 39.19 23 LEU B CA 1
ATOM 1577 C C . LEU B 1 23 ? -8.461 35.969 17.047 1 39.19 23 LEU B C 1
ATOM 1579 O O . LEU B 1 23 ? -8.68 34.781 16.766 1 39.19 23 LEU B O 1
ATOM 1583 N N . LEU B 1 24 ? -7.406 36.312 17.719 1 40.31 24 LEU B N 1
ATOM 1584 C CA . LEU B 1 24 ? -6.508 35.281 18.219 1 40.31 24 LEU B CA 1
ATOM 1585 C C . LEU B 1 24 ? -7.195 34.406 19.266 1 40.31 24 LEU B C 1
ATOM 1587 O O . LEU B 1 24 ? -6.965 33.219 19.328 1 40.31 24 LEU B O 1
ATOM 1591 N N . THR B 1 25 ? -7.941 34.969 20.266 1 37.94 25 THR B N 1
ATOM 1592 C CA . THR B 1 25 ? -8.695 34.156 21.234 1 37.94 25 THR B CA 1
ATOM 1593 C C . THR B 1 25 ? -9.797 33.375 20.547 1 37.94 25 THR B C 1
ATOM 1595 O O . THR B 1 25 ? -10.086 32.25 20.938 1 37.94 25 THR B O 1
ATOM 1598 N N . THR B 1 26 ? -10.5 34.031 19.625 1 39.19 26 THR B N 1
ATOM 1599 C CA . THR B 1 26 ? -11.531 33.25 18.938 1 39.19 26 THR B CA 1
ATOM 1600 C C . THR B 1 26 ? -10.906 32.156 18.078 1 39.19 26 THR B C 1
ATOM 1602 O O . THR B 1 26 ? -11.445 31.062 17.969 1 39.19 26 THR B O 1
ATOM 1605 N N . VAL B 1 27 ? -9.852 32.562 17.297 1 41.88 27 VAL B N 1
ATOM 1606 C CA . VAL B 1 27 ? -9.297 31.469 16.5 1 41.88 27 VAL B CA 1
ATOM 1607 C C . VAL B 1 27 ? -8.508 30.516 17.375 1 41.88 27 VAL B C 1
ATOM 1609 O O . VAL B 1 27 ? -7.898 29.562 16.891 1 41.88 27 VAL B O 1
ATOM 1612 N N . GLY B 1 28 ? -8.875 30.359 18.766 1 39.09 28 GLY B N 1
ATOM 1613 C CA . GLY B 1 28 ? -8.438 29.406 19.766 1 39.09 28 GLY B CA 1
ATOM 1614 C C . GLY B 1 28 ? -6.957 29.516 20.078 1 39.09 28 GLY B C 1
ATOM 1615 O O . GLY B 1 28 ? -6.371 28.578 20.625 1 39.09 28 GLY B O 1
ATOM 1616 N N . ILE B 1 29 ? -6.273 30.438 19.438 1 42.56 29 ILE B N 1
ATOM 1617 C CA . ILE B 1 29 ? -4.836 30.484 19.688 1 42.56 29 ILE B CA 1
ATOM 1618 C C . ILE B 1 29 ? -4.578 30.984 21.109 1 42.56 29 ILE B C 1
ATOM 1620 O O . ILE B 1 29 ? -3.668 30.516 21.781 1 42.56 29 ILE B O 1
ATOM 1624 N N . LEU B 1 30 ? -5.102 31.953 21.516 1 35.25 30 LEU B N 1
ATOM 1625 C CA . LEU B 1 30 ? -4.766 32.562 22.797 1 35.25 30 LEU B CA 1
ATOM 1626 C C . LEU B 1 30 ? -5.938 32.438 23.781 1 35.25 30 LEU B C 1
ATOM 1628 O O . LEU B 1 30 ? -7.078 32.75 23.422 1 35.25 30 LEU B O 1
ATOM 1632 N N . ASP B 1 31 ? -6.113 31.266 24.547 1 38.75 31 ASP B N 1
ATOM 1633 C CA . ASP B 1 31 ? -7.039 31.344 25.672 1 38.75 31 ASP B CA 1
ATOM 1634 C C . ASP B 1 31 ? -6.523 32.312 26.734 1 38.75 31 ASP B C 1
ATOM 1636 O O . ASP B 1 31 ? -5.402 32.156 27.234 1 38.75 31 ASP B O 1
ATOM 1640 N N . ALA B 1 32 ? -6.84 33.438 26.609 1 36.59 32 ALA B N 1
ATOM 1641 C CA . ALA B 1 32 ? -6.504 34.5 27.562 1 36.59 32 ALA B CA 1
ATOM 1642 C C . ALA B 1 32 ? -6.906 34.094 28.984 1 36.59 32 ALA B C 1
ATOM 1644 O O . ALA B 1 32 ? -8.094 33.969 29.281 1 36.59 32 ALA B O 1
ATOM 1645 N N . ARG B 1 33 ? -6.273 33.062 29.688 1 39.03 33 ARG B N 1
ATOM 1646 C CA . ARG B 1 33 ? -6.613 33.156 31.109 1 39.03 33 ARG B CA 1
ATOM 1647 C C . ARG B 1 33 ? -5.973 34.375 31.75 1 39.03 33 ARG B C 1
ATOM 1649 O O . ARG B 1 33 ? -4.91 34.844 31.312 1 39.03 33 ARG B O 1
ATOM 1656 N N . PRO B 1 34 ? -6.609 35.188 32.562 1 34.12 34 PRO B N 1
ATOM 1657 C CA . PRO B 1 34 ? -6.129 36.406 33.219 1 34.12 34 PRO B CA 1
ATOM 1658 C C . PRO B 1 34 ? -4.668 36.281 33.656 1 34.12 34 PRO B C 1
ATOM 1660 O O . PRO B 1 34 ? -3.885 37.219 33.406 1 34.12 34 PRO B O 1
ATOM 1663 N N . LYS B 1 35 ? -4.363 35.781 34.844 1 35.94 35 LYS B N 1
ATOM 1664 C CA . LYS B 1 35 ? -3.135 36 35.594 1 35.94 35 LYS B CA 1
ATOM 1665 C C . LYS B 1 35 ? -1.935 35.344 34.906 1 35.94 35 LYS B C 1
ATOM 1667 O O . LYS B 1 35 ? -0.787 35.656 35.25 1 35.94 35 LYS B O 1
ATOM 1672 N N . VAL B 1 36 ? -1.983 34.062 34.688 1 36.09 36 VAL B N 1
ATOM 1673 C CA . VAL B 1 36 ? -0.764 33.281 34.5 1 36.09 36 VAL B CA 1
ATOM 1674 C C . VAL B 1 36 ? -0.204 33.531 33.094 1 36.09 36 VAL B C 1
ATOM 1676 O O . VAL B 1 36 ? -0.929 33.969 32.188 1 36.09 36 VAL B O 1
ATOM 1679 N N . GLY B 1 37 ? 1.17 33.344 32.875 1 30.03 37 GLY B N 1
ATOM 1680 C CA . GLY B 1 37 ? 2.107 33.438 31.766 1 30.03 37 GLY B CA 1
ATOM 1681 C C . GLY B 1 37 ? 1.544 32.906 30.469 1 30.03 37 GLY B C 1
ATOM 1682 O O . GLY B 1 37 ? 0.58 32.125 30.469 1 30.03 37 GLY B O 1
ATOM 1683 N N . TYR B 1 38 ? 1.53 33.719 29.453 1 33.25 38 TYR B N 1
ATOM 1684 C CA . TYR B 1 38 ? 1.148 33.406 28.078 1 33.25 38 TYR B CA 1
ATOM 1685 C C . TYR B 1 38 ? 1.709 32.062 27.641 1 33.25 38 TYR B C 1
ATOM 1687 O O . TYR B 1 38 ? 2.926 31.859 27.641 1 33.25 38 TYR B O 1
ATOM 1695 N N . ALA B 1 39 ? 1.171 30.969 28.234 1 32 39 ALA B N 1
ATOM 1696 C CA . ALA B 1 39 ? 1.608 29.703 27.656 1 32 39 ALA B CA 1
ATOM 1697 C C . ALA B 1 39 ? 1.473 29.703 26.141 1 32 39 ALA B C 1
ATOM 1699 O O . ALA B 1 39 ? 0.413 30.047 25.609 1 32 39 ALA B O 1
ATOM 1700 N N . TYR B 1 40 ? 2.596 30.062 25.453 1 33.75 40 TYR B N 1
ATOM 1701 C CA . TYR B 1 40 ? 2.727 29.906 24 1 33.75 40 TYR B CA 1
ATOM 1702 C C . TYR B 1 40 ? 1.964 28.688 23.516 1 33.75 40 TYR B C 1
ATOM 1704 O O . TYR B 1 40 ? 2.271 27.547 23.906 1 33.75 40 TYR B O 1
ATOM 1712 N N . GLN B 1 41 ? 0.74 28.734 23.484 1 35.22 41 GLN B N 1
ATOM 1713 C CA . GLN B 1 41 ? 0.006 27.656 22.844 1 35.22 41 GLN B CA 1
ATOM 1714 C C . GLN B 1 41 ? 0.507 27.406 21.422 1 35.22 41 GLN B C 1
ATOM 1716 O O . GLN B 1 41 ? 0.121 28.125 20.5 1 35.22 41 GLN B O 1
ATOM 1721 N N . GLY B 1 42 ? 1.793 27.328 21.203 1 38.34 42 GLY B N 1
ATOM 1722 C CA . GLY B 1 42 ? 2.322 26.781 19.953 1 38.34 42 GLY B CA 1
ATOM 1723 C C . GLY B 1 42 ? 1.401 25.766 19.312 1 38.34 42 GLY B C 1
ATOM 1724 O O . GLY B 1 42 ? 1.64 25.344 18.172 1 38.34 42 GLY B O 1
ATOM 1725 N N . ALA B 1 43 ? 0.535 25.203 20.094 1 39.19 43 ALA B N 1
ATOM 1726 C CA . ALA B 1 43 ? -0.309 24.125 19.562 1 39.19 43 ALA B CA 1
ATOM 1727 C C . ALA B 1 43 ? -1.443 24.688 18.719 1 39.19 43 ALA B C 1
ATOM 1729 O O . ALA B 1 43 ? -2.064 23.969 17.938 1 39.19 43 ALA B O 1
ATOM 1730 N N . SER B 1 44 ? -1.823 25.859 18.781 1 40.09 44 SER B N 1
ATOM 1731 C CA . SER B 1 44 ? -3.076 26.281 18.172 1 40.09 44 SER B CA 1
ATOM 1732 C C . SER B 1 44 ? -2.902 26.516 16.672 1 40.09 44 SER B C 1
ATOM 1734 O O . SER B 1 44 ? -3.846 26.328 15.898 1 40.09 44 SER B O 1
ATOM 1736 N N . VAL B 1 45 ? -1.82 27.078 16.203 1 40.16 45 VAL B N 1
ATOM 1737 C CA . VAL B 1 45 ? -1.682 27.312 14.773 1 40.16 45 VAL B CA 1
ATOM 1738 C C . VAL B 1 45 ? -1.804 26 14.016 1 40.16 45 VAL B C 1
ATOM 1740 O O . VAL B 1 45 ? -1.956 25.984 12.789 1 40.16 45 VAL B O 1
ATOM 1743 N N . LEU B 1 46 ? -1.437 24.906 14.648 1 45.69 46 LEU B N 1
ATOM 1744 C CA . LEU B 1 46 ? -1.643 23.609 13.992 1 45.69 46 LEU B CA 1
ATOM 1745 C C . LEU B 1 46 ? -3.105 23.438 13.609 1 45.69 46 LEU B C 1
ATOM 1747 O O . LEU B 1 46 ? -3.416 22.688 12.68 1 45.69 46 LEU B O 1
ATOM 1751 N N . SER B 1 47 ? -4.012 24.156 14.227 1 47.56 47 SER B N 1
ATOM 1752 C CA . SER B 1 47 ? -5.422 23.781 14.242 1 47.56 47 SER B CA 1
ATOM 1753 C C . SER B 1 47 ? -6.121 24.203 12.961 1 47.56 47 SER B C 1
ATOM 1755 O O . SER B 1 47 ? -6.969 23.484 12.43 1 47.56 47 SER B O 1
ATOM 1757 N N . VAL B 1 48 ? -5.797 25.406 12.461 1 46.84 48 VAL B N 1
ATOM 1758 C CA . VAL B 1 48 ? -6.66 25.891 11.391 1 46.84 48 VAL B CA 1
ATOM 1759 C C . VAL B 1 48 ? -6.41 25.094 10.117 1 46.84 48 VAL B C 1
ATOM 1761 O O . VAL B 1 48 ? -7.352 24.625 9.469 1 46.84 48 VAL B O 1
ATOM 1764 N N . ASP B 1 49 ? -5.047 25.109 9.664 1 51.06 49 ASP B N 1
ATOM 1765 C CA . ASP B 1 49 ? -4.754 24.469 8.383 1 51.06 49 ASP B CA 1
ATOM 1766 C C . ASP B 1 49 ? -4.953 22.969 8.453 1 51.06 49 ASP B C 1
ATOM 1768 O O . ASP B 1 49 ? -5.453 22.359 7.504 1 51.06 49 ASP B O 1
ATOM 1772 N N . ASN B 1 50 ? -4.758 22.469 9.648 1 58.09 50 ASN B N 1
ATOM 1773 C CA . ASN B 1 50 ? -5.137 21.078 9.812 1 58.09 50 ASN B CA 1
ATOM 1774 C C . ASN B 1 50 ? -6.652 20.906 9.781 1 58.09 50 ASN B C 1
ATOM 1776 O O . ASN B 1 50 ? -7.152 19.859 9.359 1 58.09 50 ASN B O 1
ATOM 1780 N N . ASP B 1 51 ? -7.309 22.016 10.086 1 61.19 51 ASP B N 1
ATOM 1781 C CA . ASP B 1 51 ? -8.766 21.938 10.039 1 61.19 51 ASP B CA 1
ATOM 1782 C C . ASP B 1 51 ? -9.258 21.688 8.617 1 61.19 51 ASP B C 1
ATOM 1784 O O . ASP B 1 51 ? -10.211 20.922 8.414 1 61.19 51 ASP B O 1
ATOM 1788 N N . ALA B 1 52 ? -8.539 22.359 7.723 1 64.75 52 ALA B N 1
ATOM 1789 C CA . ALA B 1 52 ? -8.938 22.109 6.336 1 64.75 52 ALA B CA 1
ATOM 1790 C C . ALA B 1 52 ? -8.719 20.656 5.953 1 64.75 52 ALA B C 1
ATOM 1792 O O . ALA B 1 52 ? -9.578 20.031 5.328 1 64.75 52 ALA B O 1
ATOM 1793 N N . LEU B 1 53 ? -7.648 20.109 6.383 1 69.38 53 LEU B N 1
ATOM 1794 C CA . LEU B 1 53 ? -7.391 18.703 6.059 1 69.38 53 LEU B CA 1
ATOM 1795 C C . LEU B 1 53 ? -8.398 17.797 6.754 1 69.38 53 LEU B C 1
ATOM 1797 O O . LEU B 1 53 ? -8.852 16.812 6.172 1 69.38 53 LEU B O 1
ATOM 1801 N N . PHE B 1 54 ? -8.75 18.297 7.879 1 75.62 54 PHE B N 1
ATOM 1802 C CA . PHE B 1 54 ? -9.656 17.469 8.672 1 75.62 54 PHE B CA 1
ATOM 1803 C C . PHE B 1 54 ? -11.062 17.5 8.086 1 75.62 54 PHE B C 1
ATOM 1805 O O . PHE B 1 54 ? -11.805 16.516 8.203 1 75.62 54 PHE B O 1
ATOM 1812 N N . ASN B 1 55 ? -11.328 18.516 7.387 1 86.25 55 ASN B N 1
ATOM 1813 C CA . ASN B 1 55 ? -12.727 18.672 6.984 1 86.25 55 ASN B CA 1
ATOM 1814 C C . ASN B 1 55 ? -12.891 18.531 5.473 1 86.25 55 ASN B C 1
ATOM 1816 O O . ASN B 1 55 ? -14.008 18.594 4.957 1 86.25 55 ASN B O 1
ATOM 1820 N N . THR B 1 56 ? -11.859 18.297 4.809 1 93.81 56 THR B N 1
ATOM 1821 C CA . THR B 1 56 ? -11.922 18.172 3.357 1 93.81 56 THR B CA 1
ATOM 1822 C C . THR B 1 56 ? -12.555 16.844 2.957 1 93.81 56 THR B C 1
ATOM 1824 O O . THR B 1 56 ? -12.102 15.773 3.393 1 93.81 56 THR B O 1
ATOM 1827 N N . PRO B 1 57 ? -13.633 16.922 2.16 1 97.38 57 PRO B N 1
ATOM 1828 C CA . PRO B 1 57 ? -14.242 15.672 1.698 1 97.38 57 PRO B CA 1
ATOM 1829 C C . PRO B 1 57 ? -13.375 14.93 0.682 1 97.38 57 PRO B C 1
ATOM 1831 O O . PRO B 1 57 ? -12.664 15.562 -0.104 1 97.38 57 PRO B O 1
ATOM 1834 N N . ILE B 1 58 ? -13.508 13.602 0.621 1 98.06 58 ILE B N 1
ATOM 1835 C CA . ILE B 1 58 ? -12.727 12.797 -0.313 1 98.06 58 ILE B CA 1
ATOM 1836 C C . ILE B 1 58 ? -13.227 13.031 -1.737 1 98.06 58 ILE B C 1
ATOM 1838 O O . ILE B 1 58 ? -12.547 12.672 -2.705 1 98.06 58 ILE B O 1
ATOM 1842 N N . ALA B 1 59 ? -14.391 13.617 -1.889 1 97.75 59 ALA B N 1
ATOM 1843 C CA . ALA B 1 59 ? -14.922 13.953 -3.205 1 97.75 59 ALA B CA 1
ATOM 1844 C C . ALA B 1 59 ? -13.906 14.758 -4.016 1 97.75 59 ALA B C 1
ATOM 1846 O O . ALA B 1 59 ? -13.859 14.648 -5.242 1 97.75 59 ALA B O 1
ATOM 1847 N N . LYS B 1 60 ? -13.07 15.5 -3.385 1 96.62 60 LYS B N 1
ATOM 1848 C CA . LYS B 1 60 ? -12.102 16.375 -4.035 1 96.62 60 LYS B CA 1
ATOM 1849 C C . LYS B 1 60 ? -10.984 15.57 -4.699 1 96.62 60 LYS B C 1
ATOM 1851 O O . LYS B 1 60 ? -10.297 16.062 -5.586 1 96.62 60 LYS B O 1
ATOM 1856 N N . ILE B 1 61 ? -10.828 14.336 -4.246 1 97.62 61 ILE B N 1
ATOM 1857 C CA . ILE B 1 61 ? -9.711 13.57 -4.789 1 97.62 61 ILE B CA 1
ATOM 1858 C C . ILE B 1 61 ? -10.18 12.164 -5.16 1 97.62 61 ILE B C 1
ATOM 1860 O O . ILE B 1 61 ? -9.414 11.203 -5.074 1 97.62 61 ILE B O 1
ATOM 1864 N N . LEU B 1 62 ? -11.359 12.008 -5.496 1 97.69 62 LEU B N 1
ATOM 1865 C CA . LEU B 1 62 ? -11.969 10.727 -5.84 1 97.69 62 LEU B CA 1
ATOM 1866 C C . LEU B 1 62 ? -11.352 10.156 -7.117 1 97.69 62 LEU B C 1
ATOM 1868 O O . LEU B 1 62 ? -11.102 10.891 -8.07 1 97.69 62 LEU B O 1
ATOM 1872 N N . LEU B 1 63 ? -11.172 8.844 -7.129 1 98.12 63 LEU B N 1
ATOM 1873 C CA . LEU B 1 63 ? -10.688 8.148 -8.312 1 98.12 63 LEU B CA 1
ATOM 1874 C C . LEU B 1 63 ? -11.789 7.273 -8.914 1 98.12 63 LEU B C 1
ATOM 1876 O O . LEU B 1 63 ? -12.695 6.832 -8.211 1 98.12 63 LEU B O 1
ATOM 1880 N N . PRO B 1 64 ? -11.695 7.02 -10.164 1 97.31 64 PRO B N 1
ATOM 1881 C CA . PRO B 1 64 ? -12.633 6.055 -10.742 1 97.31 64 PRO B CA 1
ATOM 1882 C C . PRO B 1 64 ? -12.398 4.633 -10.234 1 97.31 64 PRO B C 1
ATOM 1884 O O . PRO B 1 64 ? -11.25 4.227 -10.031 1 97.31 64 PRO B O 1
ATOM 1887 N N . PRO B 1 65 ? -13.414 3.926 -10.047 1 96.06 65 PRO B N 1
ATOM 1888 C CA . PRO B 1 65 ? -13.234 2.539 -9.609 1 96.06 65 PRO B CA 1
ATOM 1889 C C . PRO B 1 65 ? -12.727 1.629 -10.727 1 96.06 65 PRO B C 1
ATOM 1891 O O . PRO B 1 65 ? -12.914 1.936 -11.906 1 96.06 65 PRO B O 1
ATOM 1894 N N . THR B 1 66 ? -12.039 0.628 -10.414 1 98.25 66 THR B N 1
ATOM 1895 C CA . THR B 1 66 ? -11.695 -0.461 -11.32 1 98.25 66 THR B CA 1
ATOM 1896 C C . THR B 1 66 ? -12.508 -1.71 -11 1 98.25 66 THR B C 1
ATOM 1898 O O . THR B 1 66 ? -12.305 -2.344 -9.961 1 98.25 66 THR B O 1
ATOM 1901 N N . GLU B 1 67 ? -13.344 -2.066 -11.914 1 98.44 67 GLU B N 1
ATOM 1902 C CA . GLU B 1 67 ? -14.359 -3.074 -11.617 1 98.44 67 GLU B CA 1
ATOM 1903 C C . GLU B 1 67 ? -14.156 -4.328 -12.461 1 98.44 67 GLU B C 1
ATOM 1905 O O . GLU B 1 67 ? -13.594 -4.266 -13.555 1 98.44 67 GLU B O 1
ATOM 1910 N N . ILE B 1 68 ? -14.633 -5.438 -11.969 1 98.75 68 ILE B N 1
ATOM 1911 C CA . ILE B 1 68 ? -14.703 -6.688 -12.719 1 98.75 68 ILE B CA 1
ATOM 1912 C C . ILE B 1 68 ? -16.047 -7.371 -12.453 1 98.75 68 ILE B C 1
ATOM 1914 O O . ILE B 1 68 ? -16.75 -7.02 -11.508 1 98.75 68 ILE B O 1
ATOM 1918 N N . LYS B 1 69 ? -16.281 -8.297 -13.305 1 98.44 69 LYS B N 1
ATOM 1919 C CA . LYS B 1 69 ? -17.484 -9.109 -13.125 1 98.44 69 LYS B CA 1
ATOM 1920 C C . LYS B 1 69 ? -17.203 -10.336 -12.258 1 98.44 69 LYS B C 1
ATOM 1922 O O . LYS B 1 69 ? -16.047 -10.703 -12.062 1 98.44 69 LYS B O 1
ATOM 1927 N N . LEU B 1 70 ? -18.266 -10.945 -11.828 1 98.12 70 LEU B N 1
ATOM 1928 C CA . LEU B 1 70 ? -18.188 -12.141 -11 1 98.12 70 LEU B CA 1
ATOM 1929 C C . LEU B 1 70 ? -17.5 -13.273 -11.742 1 98.12 70 LEU B C 1
ATOM 1931 O O . LEU B 1 70 ? -16.859 -14.133 -11.125 1 98.12 70 LEU B O 1
ATOM 1935 N N . THR B 1 71 ? -17.516 -13.234 -13.039 1 97.19 71 THR B N 1
ATOM 1936 C CA . THR B 1 71 ? -17.062 -14.359 -13.852 1 97.19 71 THR B CA 1
ATOM 1937 C C . THR B 1 71 ? -15.625 -14.141 -14.32 1 97.19 71 THR B C 1
ATOM 1939 O O . THR B 1 71 ? -15.031 -15.023 -14.953 1 97.19 71 THR B O 1
ATOM 1942 N N . THR B 1 72 ? -15.086 -12.992 -14.039 1 97.5 72 THR B N 1
ATOM 1943 C CA . THR B 1 72 ? -13.727 -12.688 -14.469 1 97.5 72 THR B CA 1
ATOM 1944 C C . THR B 1 72 ? -12.742 -13.688 -13.875 1 97.5 72 THR B C 1
ATOM 1946 O O . THR B 1 72 ? -12.766 -13.953 -12.672 1 97.5 72 THR B O 1
ATOM 1949 N N . SER B 1 73 ? -11.883 -14.289 -14.688 1 95.12 73 SER B N 1
ATOM 1950 C CA . SER B 1 73 ? -10.906 -15.266 -14.203 1 95.12 73 SER B CA 1
ATOM 1951 C C . SER B 1 73 ? -9.812 -14.586 -13.383 1 95.12 73 SER B C 1
ATOM 1953 O O . SER B 1 73 ? -9.609 -13.375 -13.492 1 95.12 73 SER B O 1
ATOM 1955 N N . MET B 1 74 ? -9.094 -15.359 -12.625 1 94.31 74 MET B N 1
ATOM 1956 C CA . MET B 1 74 ? -7.977 -14.852 -11.844 1 94.31 74 MET B CA 1
ATOM 1957 C C . MET B 1 74 ? -6.902 -14.258 -12.75 1 94.31 74 MET B C 1
ATOM 1959 O O . MET B 1 74 ? -6.336 -13.211 -12.445 1 94.31 74 MET B O 1
ATOM 1963 N N . GLU B 1 75 ? -6.637 -14.938 -13.812 1 92.31 75 GLU B N 1
ATOM 1964 C CA . GLU B 1 75 ? -5.645 -14.453 -14.766 1 92.31 75 GLU B CA 1
ATOM 1965 C C . GLU B 1 75 ? -6.027 -13.078 -15.312 1 92.31 75 GLU B C 1
ATOM 1967 O O . GLU B 1 75 ? -5.199 -12.164 -15.352 1 92.31 75 GLU B O 1
ATOM 1972 N N . GLU B 1 76 ? -7.277 -12.93 -15.695 1 95.5 76 GLU B N 1
ATOM 1973 C CA . GLU B 1 76 ? -7.762 -11.648 -16.203 1 95.5 76 GLU B CA 1
ATOM 1974 C C . GLU B 1 76 ? -7.746 -10.578 -15.117 1 95.5 76 GLU B C 1
ATOM 1976 O O . GLU B 1 76 ? -7.449 -9.414 -15.391 1 95.5 76 GLU B O 1
ATOM 1981 N N . ALA B 1 77 ? -8.109 -10.992 -13.938 1 97.06 77 ALA B N 1
ATOM 1982 C CA . ALA B 1 77 ? -8.109 -10.055 -12.812 1 97.06 77 ALA B CA 1
ATOM 1983 C C . ALA B 1 77 ? -6.711 -9.508 -12.555 1 97.06 77 ALA B C 1
ATOM 1985 O O . ALA B 1 77 ? -6.527 -8.297 -12.398 1 97.06 77 ALA B O 1
ATOM 1986 N N . VAL B 1 78 ? -5.707 -10.383 -12.562 1 95.44 78 VAL B N 1
ATOM 1987 C CA . VAL B 1 78 ? -4.324 -9.969 -12.336 1 95.44 78 VAL B CA 1
ATOM 1988 C C . VAL B 1 78 ? -3.873 -9.039 -13.461 1 95.44 78 VAL B C 1
ATOM 1990 O O . VAL B 1 78 ? -3.244 -8.008 -13.203 1 95.44 78 VAL B O 1
ATOM 1993 N N . THR B 1 79 ? -4.207 -9.406 -14.648 1 95.12 79 THR B N 1
ATOM 1994 C CA . THR B 1 79 ? -3.871 -8.578 -15.797 1 95.12 79 THR B CA 1
ATOM 1995 C C . THR B 1 79 ? -4.473 -7.18 -15.648 1 95.12 79 THR B C 1
ATOM 1997 O O . THR B 1 79 ? -3.797 -6.18 -15.891 1 95.12 79 THR B O 1
ATOM 2000 N N . LYS B 1 80 ? -5.699 -7.129 -15.242 1 97.44 80 LYS B N 1
ATOM 2001 C CA . LYS B 1 80 ? -6.379 -5.852 -15.07 1 97.44 80 LYS B CA 1
ATOM 2002 C C . LYS B 1 80 ? -5.742 -5.035 -13.953 1 97.44 80 LYS B C 1
ATOM 2004 O O . LYS B 1 80 ? -5.59 -3.816 -14.07 1 97.44 80 LYS B O 1
ATOM 2009 N N . LEU B 1 81 ? -5.375 -5.695 -12.875 1 97.31 81 LEU B N 1
ATOM 2010 C CA . LEU B 1 81 ? -4.691 -5.02 -11.781 1 97.31 81 LEU B CA 1
ATOM 2011 C C . LEU B 1 81 ? -3.438 -4.312 -12.273 1 97.31 81 LEU B C 1
ATOM 2013 O O . LEU B 1 81 ? -3.211 -3.143 -11.953 1 97.31 81 LEU B O 1
ATOM 2017 N N . PHE B 1 82 ? -2.682 -4.969 -13.07 1 95.25 82 PHE B N 1
ATOM 2018 C CA . PHE B 1 82 ? -1.406 -4.43 -13.531 1 95.25 82 PHE B CA 1
ATOM 2019 C C . PHE B 1 82 ? -1.621 -3.367 -14.602 1 95.25 82 PHE B C 1
ATOM 2021 O O . PHE B 1 82 ? -0.97 -2.32 -14.578 1 95.25 82 PHE B O 1
ATOM 2028 N N . LEU B 1 83 ? -2.549 -3.648 -15.562 1 96.25 83 LEU B N 1
ATOM 2029 C CA . LEU B 1 83 ? -2.826 -2.699 -16.641 1 96.25 83 LEU B CA 1
ATOM 2030 C C . LEU B 1 83 ? -3.35 -1.382 -16.078 1 96.25 83 LEU B C 1
ATOM 2032 O O . LEU B 1 83 ? -2.959 -0.306 -16.531 1 96.25 83 LEU B O 1
ATOM 2036 N N . ALA B 1 84 ? -4.188 -1.47 -15.062 1 97.12 84 ALA B N 1
ATOM 2037 C CA . ALA B 1 84 ? -4.797 -0.276 -14.477 1 97.12 84 ALA B CA 1
ATOM 2038 C C . ALA B 1 84 ? -3.912 0.317 -13.391 1 97.12 84 ALA B C 1
ATOM 2040 O O . ALA B 1 84 ? -4.168 1.421 -12.898 1 97.12 84 ALA B O 1
ATOM 2041 N N . ASP B 1 85 ? -2.855 -0.417 -12.961 1 95.44 85 ASP B N 1
ATOM 2042 C CA . ASP B 1 85 ? -1.94 -0.026 -11.891 1 95.44 85 ASP B CA 1
ATOM 2043 C C . ASP B 1 85 ? -2.701 0.306 -10.609 1 95.44 85 ASP B C 1
ATOM 2045 O O . ASP B 1 85 ? -2.537 1.39 -10.047 1 95.44 85 ASP B O 1
ATOM 2049 N N . VAL B 1 86 ? -3.508 -0.671 -10.227 1 96.94 86 VAL B N 1
ATOM 2050 C CA . VAL B 1 86 ? -4.277 -0.521 -9 1 96.94 86 VAL B CA 1
ATOM 2051 C C . VAL B 1 86 ? -4.008 -1.702 -8.07 1 96.94 86 VAL B C 1
ATOM 2053 O O . VAL B 1 86 ? -3.555 -2.76 -8.516 1 96.94 86 VAL B O 1
ATOM 2056 N N . GLY B 1 87 ? -4.312 -1.511 -6.742 1 96.25 87 GLY B N 1
ATOM 2057 C CA . GLY B 1 87 ? -4.055 -2.539 -5.746 1 96.25 87 GLY B CA 1
ATOM 2058 C C . GLY B 1 87 ? -5.266 -3.4 -5.449 1 96.25 87 GLY B C 1
ATOM 2059 O O . GLY B 1 87 ? -5.16 -4.402 -4.738 1 96.25 87 GLY B O 1
ATOM 2060 N N . SER B 1 88 ? -6.422 -2.965 -6 1 97.81 88 SER B N 1
ATOM 2061 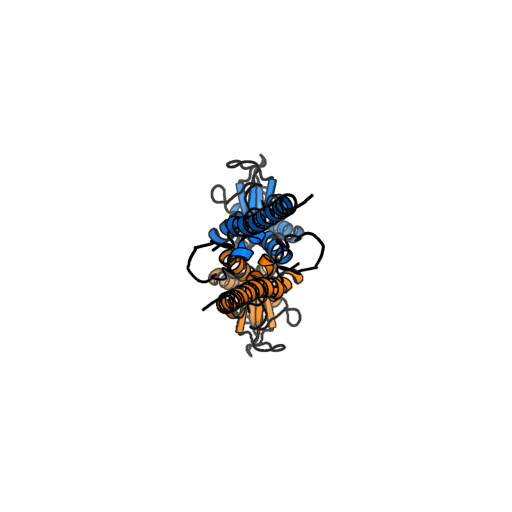C CA . SER B 1 88 ? -7.637 -3.73 -5.73 1 97.81 88 SER B CA 1
ATOM 2062 C C . SER B 1 88 ? -8.641 -3.582 -6.867 1 97.81 88 SER B C 1
ATOM 2064 O O . SER B 1 88 ? -8.57 -2.637 -7.652 1 97.81 88 SER B O 1
ATOM 2066 N N . LEU B 1 89 ? -9.492 -4.578 -6.984 1 98.75 89 LEU B N 1
ATOM 2067 C CA . LEU B 1 89 ? -10.594 -4.625 -7.938 1 98.75 89 LEU B CA 1
ATOM 2068 C C . LEU B 1 89 ? -11.93 -4.742 -7.219 1 98.75 89 LEU B C 1
ATOM 2070 O O . LEU B 1 89 ? -12.047 -5.469 -6.227 1 98.75 89 LEU B O 1
ATOM 2074 N N . TYR B 1 90 ? -12.852 -4.008 -7.695 1 98.81 90 TYR B N 1
ATOM 2075 C CA . TYR B 1 90 ? -14.203 -4.09 -7.152 1 98.81 90 TYR B CA 1
ATOM 2076 C C . TYR B 1 90 ? -15.062 -5.043 -7.977 1 98.81 90 TYR B C 1
ATOM 2078 O O . TYR B 1 90 ? -15.141 -4.922 -9.203 1 98.81 90 TYR B O 1
ATOM 2086 N N . VAL B 1 91 ? -15.711 -5.992 -7.352 1 98.88 91 VAL B N 1
ATOM 2087 C CA . VAL B 1 91 ? -16.5 -7.004 -8.039 1 98.88 91 VAL B CA 1
ATOM 2088 C C . VAL B 1 91 ? -17.969 -6.574 -8.055 1 98.88 91 VAL B C 1
ATOM 2090 O O . VAL B 1 91 ? -18.562 -6.32 -7.008 1 98.88 91 VAL B O 1
ATOM 2093 N N . LEU B 1 92 ? -18.516 -6.512 -9.242 1 98.5 92 LEU B N 1
ATOM 2094 C CA . LEU B 1 92 ? -19.906 -6.133 -9.406 1 98.5 92 LEU B CA 1
ATOM 2095 C C . LEU B 1 92 ? -20.734 -7.305 -9.938 1 98.5 92 LEU B C 1
ATOM 2097 O O . LEU B 1 92 ? -20.234 -8.094 -10.742 1 98.5 92 LEU B O 1
ATOM 2101 N N . ASP B 1 93 ? -21.938 -7.395 -9.516 1 97.88 93 ASP B N 1
ATOM 2102 C CA . ASP B 1 93 ? -22.828 -8.391 -10.094 1 97.88 93 ASP B CA 1
ATOM 2103 C C . ASP B 1 93 ? -23.484 -7.871 -11.375 1 97.88 93 ASP B C 1
ATOM 2105 O O . ASP B 1 93 ? -23.109 -6.812 -11.875 1 97.88 93 ASP B O 1
ATOM 2109 N N . ASP B 1 94 ? -24.406 -8.609 -11.906 1 96.94 94 ASP B N 1
ATOM 2110 C CA . ASP B 1 94 ? -25 -8.305 -13.203 1 96.94 94 ASP B CA 1
ATOM 2111 C C . ASP B 1 94 ? -25.844 -7.035 -13.125 1 96.94 94 ASP B C 1
ATOM 2113 O O . ASP B 1 94 ? -26.125 -6.402 -14.148 1 96.94 94 ASP B O 1
ATOM 2117 N N . ASP B 1 95 ? -26.266 -6.59 -11.945 1 95.88 95 ASP B N 1
ATOM 2118 C CA . ASP B 1 95 ? -27.078 -5.391 -11.758 1 95.88 95 ASP B CA 1
ATOM 2119 C C . ASP B 1 95 ? -26.203 -4.168 -11.508 1 95.88 95 ASP B C 1
ATOM 2121 O O . ASP B 1 95 ? -26.719 -3.066 -11.289 1 95.88 95 ASP B O 1
ATOM 2125 N N . GLY B 1 96 ? -24.938 -4.352 -11.422 1 96.12 96 GLY B N 1
ATOM 2126 C CA . GLY B 1 96 ? -24.016 -3.256 -11.18 1 96.12 96 GLY B CA 1
ATOM 2127 C C . GLY B 1 96 ? -23.797 -2.969 -9.703 1 96.12 96 GLY B C 1
ATOM 2128 O O . GLY B 1 96 ? -23.266 -1.915 -9.344 1 96.12 96 GLY B O 1
ATOM 2129 N N . ALA B 1 97 ? -24.25 -3.939 -8.938 1 97.38 97 ALA B N 1
ATOM 2130 C CA . ALA B 1 97 ? -24.094 -3.775 -7.492 1 97.38 97 ALA B CA 1
ATOM 2131 C C . ALA B 1 97 ? -22.734 -4.305 -7.023 1 97.38 97 ALA B C 1
ATOM 2133 O O . ALA B 1 97 ? -22.266 -5.348 -7.492 1 97.38 97 ALA B O 1
ATOM 2134 N N . LEU B 1 98 ? -22.203 -3.578 -6.086 1 98.56 98 LEU B N 1
ATOM 2135 C CA . LEU B 1 98 ? -20.969 -4.039 -5.461 1 98.56 98 LEU B CA 1
ATOM 2136 C C . LEU B 1 98 ? -21.219 -5.297 -4.633 1 98.56 98 LEU B C 1
ATOM 2138 O O . LEU B 1 98 ? -22.031 -5.289 -3.717 1 98.56 98 LEU B O 1
ATOM 2142 N N . VAL B 1 99 ? -20.453 -6.359 -4.922 1 98.5 99 VAL B N 1
ATOM 2143 C CA . VAL B 1 99 ? -20.688 -7.594 -4.18 1 98.5 99 VAL B CA 1
ATOM 2144 C C . VAL B 1 99 ? -19.406 -8.016 -3.465 1 98.5 99 VAL B C 1
ATOM 2146 O O . VAL B 1 99 ? -19.422 -8.867 -2.58 1 98.5 99 VAL B O 1
ATOM 2149 N N . GLY B 1 100 ? -18.25 -7.398 -3.844 1 98.62 100 GLY B N 1
ATOM 2150 C CA . GLY B 1 100 ? -17 -7.746 -3.172 1 98.62 100 GLY B CA 1
ATOM 2151 C C . GLY B 1 100 ? -15.812 -6.941 -3.658 1 98.62 100 GLY B C 1
ATOM 2152 O O . GLY B 1 100 ? -15.969 -6.035 -4.48 1 98.62 100 GLY B O 1
ATOM 2153 N N . LEU B 1 101 ? -14.703 -7.184 -3.109 1 98.75 101 LEU B N 1
ATOM 2154 C CA . LEU B 1 101 ? -13.422 -6.539 -3.406 1 98.75 101 LEU B CA 1
ATOM 2155 C C . LEU B 1 101 ? -12.281 -7.551 -3.383 1 98.75 101 LEU B C 1
ATOM 2157 O O . LEU B 1 101 ? -12.227 -8.406 -2.498 1 98.75 101 LEU B O 1
ATOM 2161 N N . ILE B 1 102 ? -11.414 -7.48 -4.352 1 98.44 102 ILE B N 1
ATOM 2162 C CA . ILE B 1 102 ? -10.258 -8.359 -4.449 1 98.44 102 ILE B CA 1
ATOM 2163 C C . ILE B 1 102 ? -8.977 -7.523 -4.441 1 98.44 102 ILE B C 1
ATOM 2165 O O . ILE B 1 102 ? -8.836 -6.586 -5.23 1 98.44 102 ILE B O 1
ATOM 2169 N N . SER B 1 103 ? -8.07 -7.809 -3.537 1 97 103 SER B N 1
ATOM 2170 C CA . SER B 1 103 ? -6.793 -7.098 -3.469 1 97 103 SER B CA 1
ATOM 2171 C C . SER B 1 103 ? -5.668 -7.926 -4.078 1 97 103 SER B C 1
ATOM 2173 O O . SER B 1 103 ? -5.855 -9.102 -4.402 1 97 103 SER B O 1
ATOM 2175 N N . ARG B 1 104 ? -4.516 -7.242 -4.234 1 95.44 104 ARG B N 1
ATOM 2176 C CA . ARG B 1 104 ? -3.303 -7.938 -4.652 1 95.44 104 ARG B CA 1
ATOM 2177 C C . ARG B 1 104 ? -2.971 -9.078 -3.695 1 95.44 104 ARG B C 1
ATOM 2179 O O . ARG B 1 104 ? -2.561 -10.156 -4.125 1 95.44 104 ARG B O 1
ATOM 2186 N N . LYS B 1 105 ? -3.133 -8.836 -2.48 1 95 105 LYS B N 1
ATOM 2187 C CA . LYS B 1 105 ? -2.857 -9.844 -1.458 1 95 105 LYS B CA 1
ATOM 2188 C C . LYS B 1 105 ? -3.742 -11.07 -1.641 1 95 105 LYS B C 1
ATOM 2190 O O . LYS B 1 105 ? -3.268 -12.203 -1.539 1 95 105 LYS B O 1
ATOM 2195 N N . ASP B 1 106 ? -4.965 -10.875 -1.919 1 95.12 106 ASP B N 1
ATOM 2196 C CA . ASP B 1 106 ? -5.895 -11.977 -2.137 1 95.12 106 ASP B CA 1
ATOM 2197 C C . ASP B 1 106 ? -5.457 -12.844 -3.318 1 95.12 106 ASP B C 1
ATOM 2199 O O . ASP B 1 106 ? -5.461 -14.07 -3.23 1 95.12 106 ASP B O 1
ATOM 2203 N N . LEU B 1 107 ? -5.133 -12.18 -4.383 1 95.12 107 LEU B N 1
ATOM 2204 C CA . LEU B 1 107 ? -4.75 -12.898 -5.594 1 95.12 107 LEU B CA 1
ATOM 2205 C C . LEU B 1 107 ? -3.418 -13.609 -5.406 1 95.12 107 LEU B C 1
ATOM 2207 O O . LEU B 1 107 ? -3.234 -14.727 -5.898 1 95.12 107 LEU B O 1
ATOM 2211 N N . LEU B 1 108 ? -2.51 -12.938 -4.703 1 94.38 108 LEU B N 1
ATOM 2212 C CA . LEU B 1 108 ? -1.226 -13.57 -4.418 1 94.38 108 LEU B CA 1
ATOM 2213 C C . LEU B 1 108 ? -1.412 -14.812 -3.559 1 94.38 108 LEU B C 1
ATOM 2215 O O . LEU B 1 108 ? -0.833 -15.867 -3.848 1 94.38 108 LEU B O 1
ATOM 2219 N N . ARG B 1 109 ? -2.148 -14.703 -2.57 1 91.62 109 ARG B N 1
ATOM 2220 C CA . ARG B 1 109 ? -2.436 -15.836 -1.702 1 91.62 109 ARG B CA 1
ATOM 2221 C C . ARG B 1 109 ? -3.049 -16.984 -2.492 1 91.62 109 ARG B C 1
ATOM 2223 O O . ARG B 1 109 ? -2.67 -18.141 -2.307 1 91.62 109 ARG B O 1
ATOM 2230 N N . ALA B 1 110 ? -3.904 -16.688 -3.359 1 90.88 110 ALA B N 1
ATOM 2231 C CA . ALA B 1 110 ? -4.582 -17.688 -4.172 1 90.88 110 ALA B CA 1
ATOM 2232 C C . ALA B 1 110 ? -3.602 -18.391 -5.117 1 90.88 110 ALA B C 1
ATOM 2234 O O . ALA B 1 110 ? -3.727 -19.578 -5.383 1 90.88 110 ALA B O 1
ATOM 2235 N N . SER B 1 111 ? -2.676 -17.641 -5.656 1 87.25 111 SER B N 1
ATOM 2236 C CA . SER B 1 111 ? -1.753 -18.156 -6.664 1 87.25 111 SER B CA 1
ATOM 2237 C C . SER B 1 111 ? -0.778 -19.156 -6.059 1 87.25 111 SER B C 1
ATOM 2239 O O . SER B 1 111 ? -0.183 -19.953 -6.777 1 87.25 111 SER B O 1
ATOM 2241 N N . PHE B 1 112 ? -0.651 -19.203 -4.762 1 82.81 112 PHE B N 1
ATOM 2242 C CA . PHE B 1 112 ? 0.331 -20.094 -4.164 1 82.81 112 PHE B CA 1
ATOM 2243 C C . PHE B 1 112 ? -0.356 -21.172 -3.334 1 82.81 112 PHE B C 1
ATOM 2245 O O . PHE B 1 112 ? 0.307 -21.938 -2.631 1 82.81 112 PHE B O 1
ATOM 2252 N N . THR B 1 113 ? -1.588 -21.266 -3.227 1 77.12 113 THR B N 1
ATOM 2253 C CA . THR B 1 113 ? -2.338 -22.359 -2.605 1 77.12 113 THR B CA 1
ATOM 2254 C C . THR B 1 113 ? -2.865 -23.328 -3.662 1 77.12 113 THR B C 1
ATOM 2256 O O . THR B 1 113 ? -3.77 -24.109 -3.389 1 77.12 113 THR B O 1
ATOM 2259 N N . ASP B 1 114 ? -2.158 -23.641 -4.695 1 66.94 114 ASP B N 1
ATOM 2260 C CA . ASP B 1 114 ? -2.438 -24.625 -5.734 1 66.94 114 ASP B CA 1
ATOM 2261 C C . ASP B 1 114 ? -3.818 -24.406 -6.352 1 66.94 114 ASP B C 1
ATOM 2263 O O . ASP B 1 114 ? -4.484 -25.344 -6.762 1 66.94 114 ASP B O 1
ATOM 2267 N N . ARG B 1 115 ? -4.215 -23.234 -6.344 1 65.06 115 ARG B N 1
ATOM 2268 C CA . ARG B 1 115 ? -5.523 -23.016 -6.949 1 65.06 115 ARG B CA 1
ATOM 2269 C C . ARG B 1 115 ? -5.406 -22.875 -8.469 1 65.06 115 ARG B C 1
ATOM 2271 O O . ARG B 1 115 ? -4.391 -22.406 -8.977 1 65.06 115 ARG B O 1
ATOM 2278 N N . ASP B 1 116 ? -6.379 -23.484 -9.07 1 73.44 116 ASP B N 1
ATOM 2279 C CA . ASP B 1 116 ? -6.539 -23.344 -10.516 1 73.44 116 ASP B CA 1
ATOM 2280 C C . ASP B 1 116 ? -6.816 -21.891 -10.891 1 73.44 116 ASP B C 1
ATOM 2282 O O . ASP B 1 116 ? -7.824 -21.312 -10.469 1 73.44 116 ASP B O 1
ATOM 2286 N N . THR B 1 117 ? -5.926 -21.188 -11.672 1 75.06 117 THR B N 1
ATOM 2287 C CA . THR B 1 117 ? -5.992 -19.781 -12.023 1 75.06 117 THR B CA 1
ATOM 2288 C C . THR B 1 117 ? -7.09 -19.516 -13.047 1 75.06 117 THR B C 1
ATOM 2290 O O . THR B 1 117 ? -7.391 -18.375 -13.375 1 75.06 117 THR B O 1
ATOM 2293 N N . THR B 1 118 ? -7.762 -20.594 -13.5 1 80.44 118 THR B N 1
ATOM 2294 C CA . THR B 1 118 ? -8.859 -20.438 -14.453 1 80.44 118 THR B CA 1
ATOM 2295 C C . THR B 1 118 ? -10.18 -20.234 -13.719 1 80.44 118 THR B C 1
ATOM 2297 O O . THR B 1 118 ? -11.172 -19.812 -14.312 1 80.44 118 THR B O 1
ATOM 2300 N N . LEU B 1 119 ? -10.117 -20.359 -12.453 1 90.25 119 LEU B N 1
ATOM 2301 C CA . LEU B 1 119 ? -11.312 -20.125 -11.641 1 90.25 119 LEU B CA 1
ATOM 2302 C C . LEU B 1 119 ? -11.602 -18.641 -11.516 1 90.25 119 LEU B C 1
ATOM 2304 O O . LEU B 1 119 ? -10.703 -17.812 -11.648 1 90.25 119 LEU B O 1
ATOM 2308 N N . PRO B 1 120 ? -12.938 -18.359 -11.367 1 96.56 120 PRO B N 1
ATOM 2309 C CA . PRO B 1 120 ? -13.273 -16.953 -11.164 1 96.56 120 PRO B CA 1
ATOM 2310 C C . PRO B 1 120 ? -12.531 -16.328 -9.977 1 96.56 120 PRO B C 1
ATOM 2312 O O . PRO B 1 120 ? -12.398 -16.969 -8.93 1 96.56 120 PRO B O 1
ATOM 2315 N N . ALA B 1 121 ? -12 -15.109 -10.211 1 96.75 121 ALA B N 1
ATOM 2316 C CA . ALA B 1 121 ? -11.273 -14.383 -9.172 1 96.75 121 ALA B CA 1
ATOM 2317 C C . ALA B 1 121 ? -12.172 -14.133 -7.961 1 96.75 121 ALA B C 1
ATOM 2319 O O . ALA B 1 121 ? -11.68 -14 -6.836 1 96.75 121 ALA B O 1
ATOM 2320 N N . SER B 1 122 ? -13.484 -14.125 -8.188 1 97.25 122 SER B N 1
ATOM 2321 C CA . SER B 1 122 ? -14.445 -13.773 -7.148 1 97.25 122 SER B CA 1
ATOM 2322 C C . SER B 1 122 ? -14.438 -14.805 -6.02 1 97.25 122 SER B C 1
ATOM 2324 O O . SER B 1 122 ? -14.961 -14.547 -4.934 1 97.25 122 SER B O 1
ATOM 2326 N N . ILE B 1 123 ? -13.867 -15.945 -6.172 1 95.5 123 ILE B N 1
ATOM 2327 C CA . ILE B 1 123 ? -13.836 -17 -5.156 1 95.5 123 ILE B CA 1
ATOM 2328 C C . ILE B 1 123 ? -12.961 -16.547 -3.982 1 95.5 123 ILE B C 1
ATOM 2330 O O . ILE B 1 123 ? -13.109 -17.047 -2.867 1 95.5 123 ILE B O 1
ATOM 2334 N N . VAL B 1 124 ? -12.078 -15.547 -4.219 1 95.94 124 VAL B N 1
ATOM 2335 C CA . VAL B 1 124 ? -11.141 -15.18 -3.158 1 95.94 124 VAL B CA 1
ATOM 2336 C C . VAL B 1 124 ? -11.453 -13.766 -2.664 1 95.94 124 VAL B C 1
ATOM 2338 O O . VAL B 1 124 ? -10.664 -13.18 -1.922 1 95.94 124 VAL B O 1
ATOM 2341 N N . MET B 1 125 ? -12.562 -13.203 -3.094 1 97.69 125 MET B N 1
ATOM 2342 C CA . MET B 1 125 ? -12.875 -11.812 -2.779 1 97.69 125 MET B CA 1
ATOM 2343 C C . MET B 1 125 ? -13.359 -11.672 -1.342 1 97.69 125 MET B C 1
ATOM 2345 O O . MET B 1 125 ? -13.867 -12.633 -0.758 1 97.69 125 MET B O 1
ATOM 2349 N N . THR B 1 126 ? -13.148 -10.492 -0.713 1 98.19 126 THR B N 1
ATOM 2350 C CA . THR B 1 126 ? -13.945 -10.086 0.437 1 98.19 126 THR B CA 1
ATOM 2351 C C . THR B 1 126 ? -15.375 -9.766 0.013 1 98.19 126 THR B C 1
ATOM 2353 O O . THR B 1 126 ? -15.594 -8.945 -0.879 1 98.19 126 THR B O 1
ATOM 2356 N N . ARG B 1 127 ? -16.281 -10.359 0.647 1 98.31 127 ARG B N 1
ATOM 2357 C CA . ARG B 1 127 ? -17.656 -10.234 0.2 1 98.31 127 ARG B CA 1
ATOM 2358 C C . ARG B 1 127 ? -18.406 -9.203 1.04 1 98.31 127 ARG B C 1
ATOM 2360 O O . ARG B 1 127 ? -18.078 -8.984 2.207 1 98.31 127 ARG B O 1
ATOM 2367 N N . MET B 1 128 ? -19.406 -8.594 0.333 1 96.88 128 MET B N 1
ATOM 2368 C CA . MET B 1 128 ? -20.375 -7.832 1.107 1 96.88 128 MET B CA 1
ATOM 2369 C C . MET B 1 128 ? -21.094 -8.727 2.117 1 96.88 128 MET B C 1
ATOM 2371 O O . MET B 1 128 ? -21.359 -9.891 1.833 1 96.88 128 MET B O 1
ATOM 2375 N N . PRO B 1 129 ? -21.359 -8.156 3.371 1 95.25 129 PRO B N 1
ATOM 2376 C CA . PRO B 1 129 ? -21.266 -6.77 3.828 1 95.25 129 PRO B CA 1
ATOM 2377 C C . PRO B 1 129 ? -19.938 -6.469 4.527 1 95.25 129 PRO B C 1
ATOM 2379 O O . PRO B 1 129 ? -19.828 -5.465 5.234 1 95.25 129 PRO B O 1
ATOM 2382 N N . ASN B 1 130 ? -18.906 -7.332 4.359 1 97.25 130 ASN B N 1
ATOM 2383 C CA . ASN B 1 130 ? -17.656 -7.148 5.07 1 97.25 130 ASN B CA 1
ATOM 2384 C C . ASN B 1 130 ? -16.766 -6.109 4.383 1 97.25 130 ASN B C 1
ATOM 2386 O O . ASN B 1 130 ? -15.68 -5.797 4.867 1 97.25 130 ASN B O 1
ATOM 2390 N N . VAL B 1 131 ? -17.188 -5.637 3.279 1 98 131 VAL B N 1
ATOM 2391 C CA . VAL B 1 131 ? -16.453 -4.562 2.604 1 98 131 VAL B CA 1
ATOM 2392 C C . VAL B 1 131 ? -16.828 -3.221 3.232 1 98 131 VAL B C 1
ATOM 2394 O O . VAL B 1 131 ? -18 -2.85 3.275 1 98 131 VAL B O 1
ATOM 2397 N N . VAL B 1 132 ? -15.859 -2.5 3.689 1 97.81 132 VAL B N 1
ATOM 2398 C CA . VAL B 1 132 ? -16.094 -1.172 4.25 1 97.81 132 VAL B CA 1
ATOM 2399 C C . VAL B 1 132 ? -16.25 -0.156 3.121 1 97.81 132 VAL B C 1
ATOM 2401 O O . VAL B 1 132 ? -15.406 -0.066 2.23 1 97.81 132 VAL B O 1
ATOM 2404 N N . THR B 1 133 ? -17.344 0.553 3.119 1 98.38 133 THR B N 1
ATOM 2405 C CA . THR B 1 133 ? -17.625 1.559 2.102 1 98.38 133 THR B CA 1
ATOM 2406 C C . THR B 1 133 ? -17.797 2.936 2.734 1 98.38 133 THR B C 1
ATOM 2408 O O . THR B 1 133 ? -17.984 3.049 3.945 1 98.38 133 THR B O 1
ATOM 2411 N N . VAL B 1 134 ? -17.672 3.961 1.896 1 98.31 134 VAL B N 1
ATOM 2412 C CA . VAL B 1 134 ? -17.875 5.336 2.336 1 98.31 134 VAL B CA 1
ATOM 2413 C C . VAL B 1 134 ? -18.656 6.105 1.273 1 98.31 134 VAL B C 1
ATOM 2415 O O . VAL B 1 134 ? -18.859 5.613 0.16 1 98.31 134 VAL B O 1
ATOM 2418 N N . THR B 1 135 ? -19.094 7.285 1.674 1 98.44 135 THR B N 1
ATOM 2419 C CA . THR B 1 135 ? -19.719 8.203 0.727 1 98.44 135 THR B CA 1
ATOM 2420 C C . THR B 1 135 ? -18.781 9.367 0.402 1 98.44 135 THR B C 1
ATOM 2422 O O . THR B 1 135 ? -17.781 9.578 1.094 1 98.44 135 THR B O 1
ATOM 2425 N N . ALA B 1 136 ? -19.125 10.07 -0.646 1 97.62 136 ALA B N 1
ATOM 2426 C CA . ALA B 1 136 ? -18.234 11.094 -1.188 1 97.62 136 ALA B CA 1
ATOM 2427 C C . ALA B 1 136 ? -18.031 12.227 -0.187 1 97.62 136 ALA B C 1
ATOM 2429 O O . ALA B 1 136 ? -17.016 12.938 -0.246 1 97.62 136 ALA B O 1
ATOM 2430 N N . ASP B 1 137 ? -18.891 12.367 0.762 1 97.06 137 ASP B N 1
ATOM 2431 C CA . ASP B 1 137 ? -18.828 13.469 1.72 1 97.06 137 ASP B CA 1
ATOM 2432 C C . ASP B 1 137 ? -17.953 13.094 2.92 1 97.06 137 ASP B C 1
ATOM 2434 O O . ASP B 1 137 ? -17.656 13.938 3.766 1 97.06 137 ASP B O 1
ATOM 2438 N N . THR B 1 138 ? -17.594 11.844 3.006 1 97.19 138 THR B N 1
ATOM 2439 C CA . THR B 1 138 ? -16.656 11.445 4.055 1 97.19 138 THR B CA 1
ATOM 2440 C C . THR B 1 138 ? -15.383 12.281 3.99 1 97.19 138 THR B C 1
ATOM 2442 O O . THR B 1 138 ? -14.859 12.539 2.906 1 97.19 138 THR B O 1
ATOM 2445 N N . THR B 1 139 ? -14.867 12.75 5.109 1 96.75 139 THR B N 1
ATOM 2446 C CA . THR B 1 139 ? -13.664 13.578 5.105 1 96.75 139 THR B CA 1
ATOM 2447 C C . THR B 1 139 ? -12.422 12.719 4.859 1 96.75 139 THR B C 1
ATOM 2449 O O . THR B 1 139 ? -12.43 11.523 5.133 1 96.75 139 THR B O 1
ATOM 2452 N N . ILE B 1 140 ? -11.391 13.336 4.402 1 96.75 140 ILE B N 1
ATOM 2453 C CA . ILE B 1 140 ? -10.109 12.688 4.16 1 96.75 140 ILE B CA 1
ATOM 2454 C C . ILE B 1 140 ? -9.609 12.031 5.449 1 96.75 140 ILE B C 1
ATOM 2456 O O . ILE B 1 140 ? -9.18 10.875 5.441 1 96.75 140 ILE B O 1
ATOM 2460 N N . MET B 1 141 ? -9.742 12.672 6.543 1 95.38 141 MET B N 1
ATOM 2461 C CA . MET B 1 141 ? -9.242 12.133 7.809 1 95.38 141 MET B CA 1
ATOM 2462 C C . MET B 1 141 ? -10.078 10.945 8.258 1 95.38 141 MET B C 1
ATOM 2464 O O . MET B 1 141 ? -9.531 9.938 8.719 1 95.38 141 MET B O 1
ATOM 2468 N N . ALA B 1 142 ? -11.383 11.047 8.117 1 96.56 142 ALA B N 1
ATOM 2469 C CA . ALA B 1 142 ? -12.234 9.922 8.492 1 96.56 142 ALA B CA 1
ATOM 2470 C C . ALA B 1 142 ? -11.945 8.703 7.625 1 96.56 142 ALA B C 1
ATOM 2472 O O . ALA B 1 142 ? -11.867 7.578 8.125 1 96.56 142 ALA B O 1
ATOM 2473 N N . ALA B 1 143 ? -11.805 8.938 6.336 1 97.81 143 ALA B N 1
ATOM 2474 C CA . ALA B 1 143 ? -11.453 7.852 5.43 1 97.81 143 ALA B CA 1
ATOM 2475 C C . ALA B 1 143 ? -10.109 7.238 5.797 1 97.81 143 ALA B C 1
ATOM 2477 O O . ALA B 1 143 ? -9.945 6.016 5.781 1 97.81 143 ALA B O 1
ATOM 2478 N N . SER B 1 144 ? -9.148 8.117 6.184 1 97.56 144 SER B N 1
ATOM 2479 C CA . SER B 1 144 ? -7.82 7.648 6.57 1 97.56 144 SER B CA 1
ATOM 2480 C C . SER B 1 144 ? -7.891 6.746 7.801 1 97.56 144 SER B C 1
ATOM 2482 O O . SER B 1 144 ? -7.262 5.688 7.836 1 97.56 144 SER B O 1
ATOM 2484 N N . LYS B 1 145 ? -8.664 7.148 8.711 1 97.06 145 LYS B N 1
ATOM 2485 C CA . LYS B 1 145 ? -8.812 6.367 9.938 1 97.06 145 LYS B CA 1
ATOM 2486 C C . LYS B 1 145 ? -9.477 5.023 9.656 1 97.06 145 LYS B C 1
ATOM 2488 O O . LYS B 1 145 ? -9.125 4.012 10.266 1 97.06 145 LYS B O 1
ATOM 2493 N N . LEU B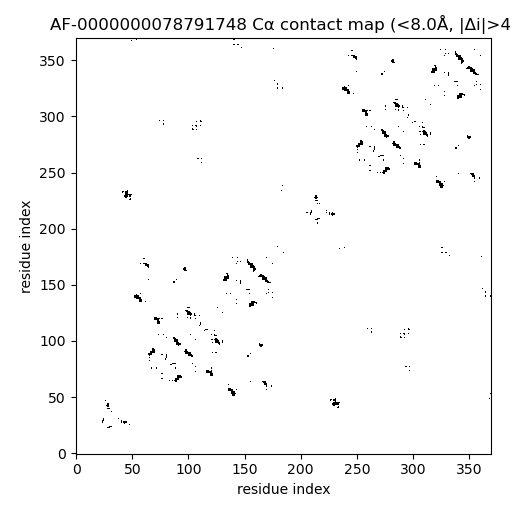 1 146 ? -10.43 5.012 8.758 1 97.88 146 LEU B N 1
ATOM 2494 C CA . LEU B 1 146 ? -11.094 3.768 8.383 1 97.88 146 LEU B CA 1
ATOM 2495 C C . LEU B 1 146 ? -10.117 2.822 7.688 1 97.88 146 LEU B C 1
ATOM 2497 O O . LEU B 1 146 ? -10.117 1.618 7.953 1 97.88 146 LEU B O 1
ATOM 2501 N N . LEU B 1 147 ? -9.297 3.383 6.773 1 98.19 147 LEU B N 1
ATOM 2502 C CA . LEU B 1 147 ? -8.297 2.574 6.09 1 98.19 147 LEU B CA 1
ATOM 2503 C C . LEU B 1 147 ? -7.348 1.924 7.094 1 98.19 147 LEU B C 1
ATOM 2505 O O . LEU B 1 147 ? -7.035 0.736 6.98 1 98.19 147 LEU B O 1
ATOM 2509 N N . LEU B 1 148 ? -6.945 2.67 8.102 1 97.25 148 LEU B N 1
ATOM 2510 C CA . LEU B 1 148 ? -6.027 2.162 9.117 1 97.25 148 LEU B CA 1
ATOM 2511 C C . LEU B 1 148 ? -6.715 1.137 10.008 1 97.25 148 LEU B C 1
ATOM 2513 O O . LEU B 1 148 ? -6.16 0.068 10.273 1 97.25 148 LEU B O 1
ATOM 2517 N N . LYS B 1 149 ? -7.926 1.431 10.445 1 97.25 149 LYS B N 1
ATOM 2518 C CA . LYS B 1 149 ? -8.672 0.586 11.367 1 97.25 149 LYS B CA 1
ATOM 2519 C C . LYS B 1 149 ? -8.922 -0.798 10.773 1 97.25 149 LYS B C 1
ATOM 2521 O O . LYS B 1 149 ? -8.82 -1.807 11.477 1 97.25 149 LYS B O 1
ATOM 2526 N N . HIS B 1 150 ? -9.172 -0.849 9.523 1 97.5 150 HIS B N 1
ATOM 2527 C CA . HIS B 1 150 ? -9.57 -2.107 8.898 1 97.5 150 HIS B CA 1
ATOM 2528 C C . HIS B 1 150 ? -8.406 -2.734 8.133 1 97.5 150 HIS B C 1
ATOM 2530 O O . HIS B 1 150 ? -8.547 -3.814 7.559 1 97.5 150 HIS B O 1
ATOM 2536 N N . ASN B 1 151 ? -7.285 -2.037 8.086 1 95.5 151 ASN B N 1
ATOM 2537 C CA . ASN B 1 151 ? -6.074 -2.506 7.418 1 95.5 151 ASN B CA 1
ATOM 2538 C C . ASN B 1 151 ? -6.336 -2.834 5.949 1 95.5 151 ASN B C 1
ATOM 2540 O O . ASN B 1 151 ? -6.008 -3.926 5.484 1 95.5 151 ASN B O 1
ATOM 2544 N N . VAL B 1 152 ? -6.984 -1.944 5.281 1 96.94 152 VAL B N 1
ATOM 2545 C CA . VAL B 1 152 ? -7.238 -2.053 3.848 1 96.94 152 VAL B CA 1
ATOM 2546 C C . VAL B 1 152 ? -6.621 -0.86 3.121 1 96.94 152 VAL B C 1
ATOM 2548 O O . VAL B 1 152 ? -6.414 0.199 3.719 1 96.94 152 VAL B O 1
ATOM 2551 N N . ASP B 1 153 ? -6.383 -1.033 1.794 1 96.88 153 ASP B N 1
ATOM 2552 C CA . ASP B 1 153 ? -5.691 0.004 1.032 1 96.88 153 ASP B CA 1
ATOM 2553 C C . ASP B 1 153 ? -6.68 0.817 0.195 1 96.88 153 ASP B C 1
ATOM 2555 O O . ASP B 1 153 ? -6.309 1.833 -0.396 1 96.88 153 ASP B O 1
ATOM 2559 N N . SER B 1 154 ? -7.922 0.399 0.128 1 98.38 154 SER B N 1
ATOM 2560 C CA . SER B 1 154 ? -8.922 1.065 -0.699 1 98.38 154 SER B CA 1
ATOM 2561 C C . SER B 1 154 ? -10.305 0.985 -0.065 1 98.38 154 SER B C 1
ATOM 2563 O O . SER B 1 154 ? -10.648 -0.014 0.572 1 98.38 154 SER B O 1
ATOM 2565 N N . LEU B 1 155 ? -11.086 2.025 -0.241 1 98.62 155 LEU B N 1
ATOM 2566 C CA . LEU B 1 155 ? -12.492 2.068 0.142 1 98.62 155 LEU B CA 1
ATOM 2567 C C . LEU B 1 155 ? -13.367 2.395 -1.06 1 98.62 155 LEU B C 1
ATOM 2569 O O . LEU B 1 155 ? -13.211 3.445 -1.686 1 98.62 155 LEU B O 1
ATOM 2573 N N . PRO B 1 156 ? -14.289 1.5 -1.417 1 98.69 156 PRO B N 1
ATOM 2574 C CA . PRO B 1 156 ? -15.289 1.907 -2.408 1 98.69 156 PRO B CA 1
ATOM 2575 C C . PRO B 1 156 ? -16.141 3.082 -1.937 1 98.69 156 PRO B C 1
ATOM 2577 O O . PRO B 1 156 ? -16.516 3.15 -0.762 1 98.69 156 PRO B O 1
ATOM 2580 N N . VAL B 1 157 ? -16.359 3.992 -2.822 1 98.69 157 VAL B N 1
ATOM 2581 C CA . VAL B 1 157 ? -17.234 5.121 -2.555 1 98.69 157 VAL B CA 1
ATOM 2582 C C . VAL B 1 157 ? -18.594 4.879 -3.203 1 98.69 157 VAL B C 1
ATOM 2584 O O . VAL B 1 157 ? -18.703 4.73 -4.422 1 98.69 157 VAL B O 1
ATOM 2587 N N . ILE B 1 158 ? -19.578 4.848 -2.381 1 98.25 158 ILE B N 1
ATOM 2588 C CA . ILE B 1 158 ? -20.922 4.539 -2.857 1 98.25 158 ILE B CA 1
ATOM 2589 C C . ILE B 1 158 ? -21.766 5.812 -2.887 1 98.25 158 ILE B C 1
ATOM 2591 O O . ILE B 1 158 ? -21.438 6.805 -2.232 1 98.25 158 ILE B O 1
ATOM 2595 N N . GLN B 1 159 ? -22.781 5.75 -3.688 1 96.12 159 GLN B N 1
ATOM 2596 C CA . GLN B 1 159 ? -23.609 6.93 -3.928 1 96.12 159 GLN B CA 1
ATOM 2597 C C . GLN B 1 159 ? -24.297 7.383 -2.648 1 96.12 159 GLN B C 1
ATOM 2599 O O . GLN B 1 159 ? -24.266 8.562 -2.297 1 96.12 159 GLN B O 1
ATOM 2604 N N . LYS B 1 160 ? -25.016 6.461 -1.998 1 94.06 160 LYS B N 1
ATOM 2605 C CA . LYS B 1 160 ? -25.719 6.711 -0.746 1 94.06 160 LYS B CA 1
ATOM 2606 C C . LYS B 1 160 ? -25.422 5.617 0.278 1 94.06 160 LYS B C 1
ATOM 2608 O O . LYS B 1 160 ? -25.25 4.453 -0.085 1 94.06 160 LYS B O 1
ATOM 2613 N N . HIS B 1 161 ? -25.438 6.055 1.476 1 89.56 161 HIS B N 1
ATOM 2614 C CA . HIS B 1 161 ? -25.219 5.07 2.529 1 89.56 161 HIS B CA 1
ATOM 2615 C C . HIS B 1 161 ? -26.172 3.896 2.402 1 89.56 161 HIS B C 1
ATOM 2617 O O . HIS B 1 161 ? -27.375 4.094 2.209 1 89.56 161 HIS B O 1
ATOM 2623 N N . GLY B 1 162 ? -25.578 2.766 2.418 1 85.75 162 GLY B N 1
ATOM 2624 C CA . GLY B 1 162 ? -26.406 1.566 2.381 1 85.75 162 GLY B CA 1
ATOM 2625 C C . GLY B 1 162 ? -26.656 1.062 0.973 1 85.75 162 GLY B C 1
ATOM 2626 O O . GLY B 1 162 ? -27.234 -0.018 0.788 1 85.75 162 GLY B O 1
ATOM 2627 N N . ASP B 1 163 ? -26.234 1.879 -0.007 1 89.75 163 ASP B N 1
ATOM 2628 C CA . ASP B 1 163 ? -26.406 1.395 -1.372 1 89.75 163 ASP B CA 1
ATOM 2629 C C . ASP B 1 163 ? -25.172 0.639 -1.853 1 89.75 163 ASP B C 1
ATOM 2631 O O . ASP B 1 163 ? -24.234 0.422 -1.084 1 89.75 163 ASP B O 1
ATOM 2635 N N . THR B 1 164 ? -25.328 0.002 -3.02 1 92.62 164 THR B N 1
ATOM 2636 C CA . THR B 1 164 ? -24.234 -0.804 -3.545 1 92.62 164 THR B CA 1
ATOM 2637 C C . THR B 1 164 ? -23.75 -0.255 -4.887 1 92.62 164 THR B C 1
ATOM 2639 O O . THR B 1 164 ? -23.031 -0.934 -5.617 1 92.62 164 THR B O 1
ATOM 2642 N N . HIS B 1 165 ? -24.203 0.934 -5.117 1 96.12 165 HIS B N 1
ATOM 2643 C CA . HIS B 1 165 ? -23.75 1.574 -6.344 1 96.12 165 HIS B CA 1
ATOM 2644 C C . HIS B 1 165 ? -22.453 2.34 -6.125 1 96.12 165 HIS B C 1
ATOM 2646 O O . HIS B 1 165 ? -22.438 3.338 -5.398 1 96.12 165 HIS B O 1
ATOM 2652 N N . VAL B 1 166 ? -21.438 1.896 -6.777 1 97.81 166 VAL B N 1
ATOM 2653 C CA . VAL B 1 166 ? -20.109 2.471 -6.594 1 97.81 166 VAL B CA 1
ATOM 2654 C C . VAL B 1 166 ? -19.922 3.654 -7.539 1 97.81 166 VAL B C 1
ATOM 2656 O O . VAL B 1 166 ? -20.156 3.539 -8.742 1 97.81 166 VAL B O 1
ATOM 2659 N N . ILE B 1 167 ? -19.438 4.781 -6.992 1 97.62 167 ILE B N 1
ATOM 2660 C CA . ILE B 1 167 ? -19.234 5.961 -7.832 1 97.62 167 ILE B CA 1
ATOM 2661 C C . ILE B 1 167 ? -17.75 6.312 -7.891 1 97.62 167 ILE B C 1
ATOM 2663 O O . ILE B 1 167 ? -17.359 7.207 -8.633 1 97.62 167 ILE B O 1
ATOM 2667 N N . GLY B 1 168 ? -16.953 5.672 -7.09 1 98.06 168 GLY B N 1
ATOM 2668 C CA . GLY B 1 168 ? -15.523 5.949 -7.066 1 98.06 168 GLY B CA 1
ATOM 2669 C C . GLY B 1 168 ? -14.773 5.109 -6.051 1 98.06 168 GLY B C 1
ATOM 2670 O O . GLY B 1 168 ? -15.32 4.148 -5.5 1 98.06 168 GLY B O 1
ATOM 2671 N N . LYS B 1 169 ? -13.562 5.426 -5.859 1 98.38 169 LYS B N 1
ATOM 2672 C CA . LYS B 1 169 ? -12.742 4.797 -4.828 1 98.38 169 LYS B CA 1
ATOM 2673 C C . LYS B 1 169 ? -11.766 5.793 -4.215 1 98.38 169 LYS B C 1
ATOM 2675 O O . LYS B 1 169 ? -11.406 6.789 -4.848 1 98.38 169 LYS B O 1
ATOM 2680 N N . ILE B 1 170 ? -11.43 5.594 -3.049 1 98.56 170 ILE B N 1
ATOM 2681 C CA . ILE B 1 170 ? -10.383 6.32 -2.348 1 98.56 170 ILE B CA 1
ATOM 2682 C C . ILE B 1 170 ? -9.375 5.332 -1.762 1 98.56 170 ILE B C 1
ATOM 2684 O O . ILE B 1 170 ? -9.758 4.309 -1.191 1 98.56 170 ILE B O 1
ATOM 2688 N N . THR B 1 171 ? -8.109 5.637 -1.987 1 98.25 171 THR B N 1
ATOM 2689 C CA . THR B 1 171 ? -7.07 4.699 -1.569 1 98.25 171 THR B CA 1
ATOM 2690 C C . THR B 1 171 ? -6.102 5.363 -0.594 1 98.25 171 THR B C 1
ATOM 2692 O O . THR B 1 171 ? -6.02 6.59 -0.533 1 98.25 171 THR B O 1
ATOM 2695 N N . LYS B 1 172 ? -5.418 4.504 0.146 1 97.5 172 LYS B N 1
ATOM 2696 C CA . LYS B 1 172 ? -4.344 4.961 1.026 1 97.5 172 LYS B CA 1
ATOM 2697 C C . LYS B 1 172 ? -3.303 5.766 0.252 1 97.5 172 LYS B C 1
ATOM 2699 O O . LYS B 1 172 ? -2.896 6.844 0.683 1 97.5 172 LYS B O 1
ATOM 2704 N N . ASN B 1 173 ? -2.93 5.316 -0.918 1 97.06 173 ASN B N 1
ATOM 2705 C CA . ASN B 1 173 ? -1.937 5.996 -1.743 1 97.06 173 ASN B CA 1
ATOM 2706 C C . ASN B 1 173 ? -2.432 7.363 -2.203 1 97.06 173 ASN B C 1
ATOM 2708 O O . ASN B 1 173 ? -1.663 8.328 -2.232 1 97.06 173 ASN B O 1
ATOM 2712 N N . ARG B 1 174 ? -3.633 7.449 -2.578 1 97.31 174 ARG B N 1
ATOM 2713 C CA . ARG B 1 174 ? -4.207 8.719 -3.014 1 97.31 174 ARG B CA 1
ATOM 2714 C C . ARG B 1 174 ? -4.188 9.742 -1.884 1 97.31 174 ARG B C 1
ATOM 2716 O O . ARG B 1 174 ? -3.822 10.898 -2.094 1 97.31 174 ARG B O 1
ATOM 2723 N N . ILE B 1 175 ? -4.574 9.273 -0.719 1 97.19 175 ILE B N 1
ATOM 2724 C CA . ILE B 1 175 ? -4.586 10.156 0.44 1 97.19 175 ILE B CA 1
ATOM 2725 C C . ILE B 1 175 ? -3.154 10.531 0.821 1 97.19 175 ILE B C 1
ATOM 2727 O O . ILE B 1 175 ? -2.869 11.688 1.13 1 97.19 175 ILE B O 1
ATOM 2731 N N . PHE B 1 176 ? -2.254 9.547 0.774 1 97.19 176 PHE B N 1
ATOM 2732 C CA . PHE B 1 176 ? -0.845 9.773 1.076 1 97.19 176 PHE B CA 1
ATOM 2733 C C . PHE B 1 176 ? -0.265 10.859 0.182 1 97.19 176 PHE B C 1
ATOM 2735 O O . PHE B 1 176 ? 0.346 11.812 0.671 1 97.19 176 PHE B O 1
ATOM 2742 N N . LYS B 1 177 ? -0.51 10.766 -1.086 1 96.75 177 LYS B N 1
ATOM 2743 C CA . LYS B 1 177 ? -0.043 11.758 -2.049 1 96.75 177 LYS B CA 1
ATOM 2744 C C . LYS B 1 177 ? -0.618 13.133 -1.738 1 96.75 177 LYS B C 1
ATOM 2746 O O . LYS B 1 177 ? 0.113 14.125 -1.717 1 96.75 177 LYS B O 1
ATOM 2751 N N . TYR B 1 178 ? -1.866 13.164 -1.474 1 95.06 178 TYR B N 1
ATOM 2752 C CA . TYR B 1 178 ? -2.537 14.422 -1.169 1 95.06 178 TYR B CA 1
ATOM 2753 C C . TYR B 1 178 ? -1.941 15.07 0.076 1 95.06 178 TYR B C 1
ATOM 2755 O O . TYR B 1 178 ? -1.665 16.266 0.086 1 95.06 178 TYR B O 1
ATOM 2763 N N . LEU B 1 179 ? -1.807 14.242 1.137 1 92.31 179 LEU B N 1
ATOM 2764 C CA . LEU B 1 179 ? -1.292 14.758 2.4 1 92.31 179 LEU B CA 1
ATOM 2765 C C . LEU B 1 179 ? 0.124 15.305 2.23 1 92.31 179 LEU B C 1
ATOM 2767 O O . LEU B 1 179 ? 0.436 16.391 2.709 1 92.31 179 LEU B O 1
ATOM 2771 N N . ILE B 1 180 ? 0.976 14.578 1.534 1 92.88 180 ILE B N 1
ATOM 2772 C CA . ILE B 1 180 ? 2.363 15 1.359 1 92.88 180 ILE B CA 1
ATOM 2773 C C . ILE B 1 180 ? 2.416 16.281 0.523 1 92.88 180 ILE B C 1
ATOM 2775 O O . ILE B 1 180 ? 3.139 17.219 0.859 1 92.88 180 ILE B O 1
ATOM 2779 N N . GLU B 1 181 ? 1.65 16.359 -0.541 1 91.06 181 GLU B N 1
ATOM 2780 C CA . GLU B 1 181 ? 1.641 17.516 -1.419 1 91.06 181 GLU B CA 1
ATOM 2781 C C . GLU B 1 181 ? 1.067 18.734 -0.707 1 91.06 181 GLU B C 1
ATOM 2783 O O . GLU B 1 181 ? 1.47 19.875 -0.984 1 91.06 181 GLU B O 1
ATOM 2788 N N . THR B 1 182 ? 0.165 18.531 0.21 1 86.44 182 THR B N 1
ATOM 2789 C CA . THR B 1 182 ? -0.466 19.625 0.946 1 86.44 182 THR B CA 1
ATOM 2790 C C . THR B 1 182 ? 0.441 20.109 2.072 1 86.44 182 THR B C 1
ATOM 2792 O O . THR B 1 182 ? 0.531 21.312 2.328 1 86.44 182 THR B O 1
ATOM 2795 N N . LEU B 1 183 ? 1.076 19.188 2.764 1 82.5 183 LEU B N 1
ATOM 2796 C CA . LEU B 1 183 ? 1.907 19.516 3.914 1 82.5 183 LEU B CA 1
ATOM 2797 C C . LEU B 1 183 ? 3.254 20.078 3.467 1 82.5 183 LEU B C 1
ATOM 2799 O O . LEU B 1 183 ? 3.893 20.844 4.203 1 82.5 183 LEU B O 1
ATOM 2803 N N . ALA B 1 184 ? 3.703 19.578 2.363 1 76.69 184 ALA B N 1
ATOM 2804 C CA . ALA B 1 184 ? 4.996 20.016 1.844 1 76.69 184 ALA B CA 1
ATOM 2805 C C . ALA B 1 184 ? 4.906 20.344 0.356 1 76.69 184 ALA B C 1
ATOM 2807 O O . ALA B 1 184 ? 5.422 19.594 -0.481 1 76.69 184 ALA B O 1
ATOM 2808 N N . PRO B 1 185 ? 4.316 21.562 0.086 1 68.06 185 PRO B N 1
ATOM 2809 C CA . PRO B 1 185 ? 4.141 21.906 -1.327 1 68.06 185 PRO B CA 1
ATOM 2810 C C . PRO B 1 185 ? 5.469 22.109 -2.057 1 68.06 185 PRO B C 1
ATOM 2812 O O . PRO B 1 185 ? 6.465 22.469 -1.435 1 68.06 185 PRO B O 1
#

Solvent-accessible surface area (backbone atoms only — not comparable to full-atom values): 20406 Å² total; per-residue (Å²): 142,76,72,72,68,60,54,61,58,54,54,54,51,50,54,55,53,49,52,54,52,49,49,38,37,69,64,56,40,41,76,80,60,88,84,66,76,82,69,76,48,71,65,25,35,38,48,60,57,45,40,50,53,50,62,35,38,38,57,82,68,57,37,79,63,50,74,44,50,57,74,39,26,31,58,56,49,53,50,46,32,60,76,68,68,48,66,55,37,37,27,23,48,98,86,55,33,56,46,30,39,37,40,54,66,43,53,40,55,44,59,72,67,80,51,67,55,77,41,42,40,56,80,57,34,47,42,62,87,76,55,67,67,44,42,51,72,42,22,42,47,58,51,49,50,49,32,62,75,68,72,47,60,64,32,47,19,22,73,45,90,91,53,42,43,68,72,20,26,48,36,54,66,58,50,48,51,50,50,49,48,68,76,58,110,141,71,78,69,65,62,53,60,59,53,54,54,52,50,53,55,51,49,51,54,53,47,48,37,34,67,69,56,39,40,77,79,61,86,84,66,77,81,69,78,48,70,66,28,34,38,48,60,56,46,39,52,54,50,61,34,39,38,58,82,68,56,34,79,63,50,73,42,50,57,72,40,26,31,58,56,47,52,51,48,31,61,76,69,69,46,65,57,38,36,28,24,48,97,85,57,33,56,46,29,38,36,40,54,65,42,54,39,55,42,59,71,65,79,48,69,57,76,41,41,40,56,81,58,35,46,42,61,86,74,55,67,66,44,42,52,74,41,21,42,47,57,50,49,52,50,32,61,74,67,70,45,61,63,30,48,19,21,74,46,88,90,54,41,42,69,73,19,27,46,36,52,66,59,50,50,52,51,52,49,49,67,77,58,112

Sequence (370 aa):
MTGEMLATQLKISLATIRADLRLLTTVGILDARPKVGYAYQGASVLSVDNDALFNTPIAKILLPPTEIKLTTSMEEAVTKLFLADVGSLYVLDDDGALVGLISRKDLLRASFTDRDTTLPASIVMTRMPNVVTVTADTTIMAASKLLLKHNVDSLPVIQKHGDTHVIGKITKNRIFKYLIETLAPMTGEMLATQLKISLATIRADLRLLTTVGILDARPKVGYAYQGASVLSVDNDALFNTPIAKILLPPTEIKLTTSMEEAVTKLFLADVGSLYVLDDDGALVGLISRKDLLRASFTDRDTTLPASIVMTRMPNVVTVTADTTIMAASKLLLKHNVDSLPVIQKHGDTHVIGKITKNRIFKYLIETLAP

Radius of gyration: 28.22 Å; Cα contacts (8 Å, |Δi|>4): 552; chains: 2; bounding box: 55×98×63 Å

Secondary structure (DSSP, 8-state):
--SHHHHHHHHHHHHHHHHHHHHHHHTTS----SSS-----TTSHHHHHHHHHHH-BGGGG-B---EEETT-BHHHHHHHHHHHT-SEEEEE-TTS-EEEEEEHHHHHHHHTTT--TTSBGGGGSEETTSS--EETTSBHHHHHHHHHHHT-SEEEEESSTT---EEEEEEHHHHHHHHHHHH--/--THHHHHHHHHHHHHHHHHHHHHHHTTS----SSS-----TTTHHHHHHHHHHH-BGGGG-B---EEETT-BHHHHHHHHHHHT-SEEEEE-TTS-EEEEEEHHHHHHHHTTT--TTSBGGGGSEETTSS--EETTSBHHHHHHHHHHHT-SEEEEESSTT---EEEEEEHHHHHHHHHHHH--

pLDDT: mean 78.76, std 25.85, range [29.27, 98.88]